Protein AF-A0A1V5YAB6-F1 (afdb_monomer)

Nearest PDB structures (foldseek):
  8g1n-assembly2_B  TM=8.545E-01  e=1.828E-15  Campylobacter concisus 13826
  8e37-assembly3_C  TM=8.459E-01  e=1.353E-15  Campylobacter concisus 13826
  8g1n-assembly1_A  TM=8.580E-01  e=5.744E-15  Campylobacter concisus 13826
  8t53-assembly1_B  TM=9.320E-01  e=5.527E-12  Salmonella enterica subsp. enterica serovar Typhimurium

Radius of gyration: 20.33 Å; Cα contacts (8 Å, |Δi|>4): 277; chains: 1; bounding box: 36×53×59 Å

Mean predicted aligned error: 9.51 Å

pLDDT: mean 82.9, std 20.15, range [27.84, 98.62]

Foldseek 3Di:
DDDDDDDDDDPDDPDDPDDDDDPDCPPPPPCFVVVQLVVLQVVLVVCCVVCVVVVVVQQVVLVVQAPDGQKDWAWWQAAPRDIDIAIFGDFFHPPDDCVQLLVQLLCQLVQNDQAHSLPDPPPPRGGPSSVVCVLLVVRRSVRSVVSNVVQAGQEAQATHHPSNVVNDDPLLCVSNNHGHHPFYQVLQPDDPGDGPVNSSVRRVVCVVPPDPVVVVVRVVSNVVSSVVSNVPD

Secondary structure (DSSP, 8-state):
----------------------S--------HHHHHHHHHHHHHHHHHHHHHHHHHHHHHHHHHHSSS-SEEEEEEE-GGG-EEEEEEE--B-TT--SHHHHHHHHHHHTTS-SS-TT--TT-TTB-HHHHHHHHHTGGGTTHHHHHHTTS-EEESSPPB-HHHHTT--HHHHGGGGSPPEEE-HHHHH--S---HHHHHHHHHHHHHH--HHHHHHHHHHHHHHHHHTTT--

Sequence (233 aa):
MIEVKTKPITWSRISIETAGPSLLALPRLSYYPAVKRAMDLLLASLLLALLSPLILLIAVAIRLGSPGPALFRQTRVGLNGRHFTMLKFRSMYNGCDQTVHQRLARRFVNGQARQSVYKVVGDVRITPLGRWLRKTSLDELPQLVNVLRGEMSLVGPRPVVPYEVEQYTPYQRQRLYAVPGMTGLPQVSGRSGLTFDKIVRLDLEYIRHRSIGLDIWILLRTIPAVLAARATS

Structure (mmCIF, N/CA/C/O backbone):
data_AF-A0A1V5YAB6-F1
#
_entry.id   AF-A0A1V5YAB6-F1
#
loop_
_atom_site.group_PDB
_atom_site.id
_atom_site.type_symbol
_atom_site.label_atom_id
_atom_site.label_alt_id
_atom_site.label_comp_id
_atom_site.label_asym_id
_atom_site.label_entity_id
_atom_site.label_seq_id
_atom_site.pdbx_PDB_ins_code
_atom_site.Cartn_x
_atom_site.Cartn_y
_atom_site.Cartn_z
_atom_site.occupancy
_atom_site.B_iso_or_equiv
_atom_site.auth_seq_id
_atom_site.auth_comp_id
_atom_site.auth_asym_id
_atom_site.auth_atom_id
_atom_site.pdbx_PDB_model_num
ATOM 1 N N . MET A 1 1 ? -19.750 35.401 -27.404 1.00 35.72 1 MET A N 1
ATOM 2 C CA . MET A 1 1 ? -20.222 34.103 -27.927 1.00 35.72 1 MET A CA 1
ATOM 3 C C . MET A 1 1 ? -19.064 33.510 -28.720 1.00 35.72 1 MET A C 1
ATOM 5 O O . MET A 1 1 ? -18.787 33.999 -29.802 1.00 35.72 1 MET A O 1
ATOM 9 N N . ILE A 1 2 ? -18.276 32.617 -28.112 1.00 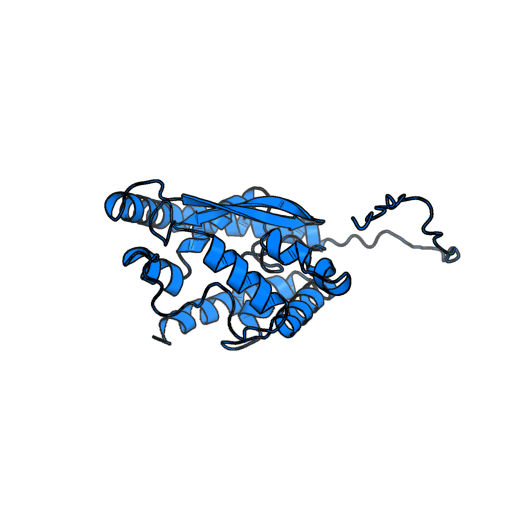33.25 2 ILE A N 1
ATOM 10 C CA . ILE A 1 2 ? -17.055 32.050 -28.713 1.00 33.25 2 ILE A CA 1
ATOM 11 C C . ILE A 1 2 ? -17.269 30.542 -28.799 1.00 33.25 2 ILE A C 1
ATOM 13 O O . ILE A 1 2 ? -17.451 29.874 -27.784 1.00 33.25 2 ILE A O 1
ATOM 17 N N . GLU A 1 3 ? -17.325 30.045 -30.026 1.00 27.84 3 GLU A N 1
ATOM 18 C CA . GLU A 1 3 ? -17.649 28.667 -30.373 1.00 27.84 3 GLU A CA 1
ATOM 19 C C . GLU A 1 3 ? -16.390 27.792 -30.243 1.00 27.84 3 GLU A C 1
ATOM 21 O O . GLU A 1 3 ? -15.419 27.945 -30.985 1.00 27.84 3 GLU A O 1
ATOM 26 N N . VAL A 1 4 ? -16.379 26.882 -29.266 1.00 35.84 4 VAL A N 1
ATOM 27 C CA . VAL A 1 4 ? -15.295 25.906 -29.078 1.00 35.84 4 VAL A CA 1
ATOM 28 C C . VAL A 1 4 ? -15.606 24.674 -29.928 1.00 35.84 4 VAL A C 1
ATOM 30 O O . VAL A 1 4 ? -16.420 23.836 -29.548 1.00 35.84 4 VAL A O 1
ATOM 33 N N . LYS A 1 5 ? -14.951 24.549 -31.087 1.00 31.84 5 LYS A N 1
ATOM 34 C CA . LYS A 1 5 ? -14.998 23.334 -31.917 1.00 31.84 5 LYS A CA 1
ATOM 35 C C . LYS A 1 5 ? -14.195 22.209 -31.260 1.00 31.84 5 LYS A C 1
ATOM 37 O O . LYS A 1 5 ? -12.967 22.219 -31.283 1.00 31.84 5 LYS A O 1
ATOM 42 N N . THR A 1 6 ? -14.881 21.204 -30.729 1.00 38.53 6 THR A N 1
ATOM 43 C CA . THR A 1 6 ? -14.288 19.920 -30.338 1.00 38.53 6 THR A CA 1
ATOM 44 C C . THR A 1 6 ? -14.232 18.994 -31.558 1.00 38.53 6 THR A C 1
ATOM 46 O O . THR A 1 6 ? -15.256 18.610 -32.116 1.00 38.53 6 THR A O 1
ATOM 49 N N . LYS A 1 7 ? -13.025 18.632 -32.013 1.00 32.44 7 LYS A N 1
ATOM 50 C CA . LYS A 1 7 ? -12.842 17.544 -32.990 1.00 32.44 7 LYS A CA 1
ATOM 51 C C . LYS A 1 7 ? -12.631 16.215 -32.248 1.00 32.44 7 LYS A C 1
ATOM 53 O O . LYS A 1 7 ? -11.818 16.184 -31.323 1.00 32.44 7 LYS A O 1
ATOM 58 N N . PRO A 1 8 ? -13.309 15.121 -32.638 1.00 35.66 8 PRO A N 1
ATOM 59 C CA . PRO A 1 8 ? -13.089 13.805 -32.049 1.00 35.66 8 PRO A CA 1
ATOM 60 C C . PRO A 1 8 ? -11.771 13.198 -32.554 1.00 35.66 8 PRO A C 1
ATOM 62 O O . PRO A 1 8 ? -11.462 13.254 -33.743 1.00 35.66 8 PRO A O 1
ATOM 65 N N . ILE A 1 9 ? -10.989 12.614 -31.643 1.00 42.66 9 ILE A N 1
ATOM 66 C CA . ILE A 1 9 ? -9.737 11.910 -31.955 1.00 42.66 9 ILE A CA 1
ATOM 67 C C . ILE A 1 9 ? -10.090 10.496 -32.436 1.00 42.66 9 ILE A C 1
ATOM 69 O O . ILE A 1 9 ? -10.550 9.662 -31.656 1.00 42.66 9 ILE A O 1
ATOM 73 N N . THR A 1 10 ? -9.887 10.227 -33.724 1.00 33.25 10 THR A N 1
ATOM 74 C CA . THR A 1 10 ? -10.067 8.913 -34.359 1.00 33.25 10 THR A CA 1
ATOM 75 C C . THR A 1 10 ? -8.810 8.047 -34.221 1.00 33.25 10 THR A C 1
ATOM 77 O O . THR A 1 10 ? -7.723 8.444 -34.635 1.00 33.25 10 THR A O 1
ATOM 80 N N . TRP A 1 11 ? -8.967 6.841 -33.668 1.00 37.31 11 TRP A N 1
ATOM 81 C CA . TRP A 1 11 ? -7.910 5.862 -33.362 1.00 37.31 11 TRP A CA 1
ATOM 82 C C . TRP A 1 11 ? -7.487 4.993 -34.559 1.00 37.31 11 TRP A C 1
ATOM 84 O O . TRP A 1 11 ? -7.450 3.768 -34.460 1.00 37.31 11 TRP A O 1
ATOM 94 N N . SER A 1 12 ? -7.171 5.586 -35.708 1.00 37.16 12 SER A N 1
ATOM 95 C CA . SER A 1 12 ? -6.756 4.804 -36.879 1.00 37.16 12 SER A CA 1
ATOM 96 C C . SER A 1 12 ? -5.382 5.223 -37.389 1.00 37.16 12 SER A C 1
ATOM 98 O O . SER A 1 12 ? -5.237 6.325 -37.911 1.00 37.16 12 SER A O 1
ATOM 100 N N . ARG A 1 13 ? -4.448 4.259 -37.330 1.00 37.19 13 ARG A N 1
ATOM 101 C CA . ARG A 1 13 ? -3.104 4.206 -37.945 1.00 37.19 13 ARG A CA 1
ATOM 102 C C . ARG A 1 13 ? -1.950 4.751 -37.096 1.00 37.19 13 ARG A C 1
ATOM 104 O O . ARG A 1 13 ? -1.442 5.840 -37.324 1.00 37.19 13 ARG A O 1
ATOM 111 N N . ILE A 1 14 ? -1.468 3.909 -36.182 1.00 41.34 14 ILE A N 1
ATOM 112 C CA . ILE A 1 14 ? -0.040 3.869 -35.841 1.00 41.34 14 ILE A CA 1
ATOM 113 C C . ILE A 1 14 ? 0.559 2.779 -36.732 1.00 41.34 14 ILE A C 1
ATOM 115 O O . ILE A 1 14 ? 0.312 1.594 -36.512 1.00 41.34 14 ILE A O 1
ATOM 119 N N . SER A 1 15 ? 1.266 3.186 -37.781 1.00 34.66 15 SER A N 1
ATOM 120 C CA . SER A 1 15 ? 2.036 2.284 -38.635 1.00 34.66 15 SER A CA 1
ATOM 121 C C . SER A 1 15 ? 3.250 1.794 -37.846 1.00 34.66 15 SER A C 1
ATOM 123 O O . SER A 1 15 ? 4.098 2.594 -37.462 1.00 34.66 15 SER A O 1
ATOM 125 N N . ILE A 1 16 ? 3.308 0.494 -37.563 1.00 43.72 16 ILE A N 1
ATOM 126 C CA . ILE A 1 16 ? 4.485 -0.158 -36.984 1.00 43.72 16 ILE A CA 1
ATOM 127 C C . ILE A 1 16 ? 5.429 -0.460 -38.148 1.00 43.72 16 ILE A C 1
ATOM 129 O O . ILE A 1 16 ? 5.110 -1.287 -39.001 1.00 43.72 16 ILE A O 1
ATOM 133 N N . GLU A 1 17 ? 6.559 0.242 -38.202 1.00 38.47 17 GLU A N 1
ATOM 134 C CA . GLU A 1 17 ? 7.670 -0.094 -39.092 1.00 38.47 17 GLU A CA 1
ATOM 135 C C . GLU A 1 17 ? 8.151 -1.526 -38.820 1.00 38.47 17 GLU A C 1
ATOM 137 O O . GLU A 1 17 ? 8.351 -1.953 -37.680 1.00 38.47 17 GLU A O 1
ATOM 142 N N . THR A 1 18 ? 8.295 -2.283 -39.902 1.00 43.94 18 THR A N 1
ATOM 143 C CA . THR A 1 18 ? 8.668 -3.695 -39.944 1.00 43.94 18 THR A CA 1
ATOM 144 C C . THR A 1 18 ? 10.137 -3.895 -39.570 1.00 43.94 18 THR A C 1
ATOM 146 O O . THR A 1 18 ? 11.025 -3.646 -40.384 1.00 43.94 18 THR A O 1
ATOM 149 N N . ALA A 1 19 ? 10.403 -4.405 -38.366 1.00 40.25 19 ALA A N 1
ATOM 150 C CA . ALA A 1 19 ? 11.682 -5.033 -38.044 1.00 40.25 19 ALA A CA 1
ATOM 151 C C . ALA A 1 19 ? 11.723 -6.444 -38.665 1.00 40.25 19 ALA A C 1
ATOM 153 O O . ALA A 1 19 ? 10.798 -7.234 -38.471 1.00 40.25 19 ALA A O 1
ATOM 154 N N . GLY A 1 20 ? 12.766 -6.731 -39.450 1.00 40.44 20 GLY A N 1
ATOM 155 C CA . GLY A 1 20 ? 12.934 -7.986 -40.193 1.00 40.44 20 GLY A CA 1
ATOM 156 C C . GLY A 1 20 ? 13.031 -9.245 -39.313 1.00 40.44 20 GLY A C 1
ATOM 157 O O . GLY A 1 20 ? 13.261 -9.148 -38.105 1.00 40.44 20 GLY A O 1
ATOM 158 N N . PRO A 1 21 ? 12.866 -10.445 -39.901 1.00 50.66 21 PRO A N 1
ATOM 159 C CA . PRO A 1 21 ? 12.796 -11.685 -39.144 1.00 50.66 21 PRO A CA 1
ATOM 160 C C . PRO A 1 21 ? 14.206 -12.194 -38.819 1.00 50.66 21 PRO A C 1
ATOM 162 O O . PRO A 1 21 ? 14.884 -12.765 -39.671 1.00 50.66 21 PRO A O 1
ATOM 165 N N . SER A 1 22 ? 14.652 -12.025 -37.573 1.00 46.53 22 SER A N 1
ATOM 166 C CA . SER A 1 22 ? 15.773 -12.798 -37.034 1.00 46.53 22 SER A CA 1
ATOM 167 C C . SER A 1 22 ? 15.249 -14.086 -36.389 1.00 46.53 22 SER A C 1
ATOM 169 O O . SER A 1 22 ? 14.455 -14.092 -35.448 1.00 46.53 22 SER A O 1
ATOM 171 N N . LEU A 1 23 ? 15.671 -15.193 -36.993 1.00 46.59 23 LEU A N 1
ATOM 172 C CA . LEU A 1 23 ? 15.361 -16.581 -36.668 1.00 46.59 23 LEU A CA 1
ATOM 173 C C . LEU A 1 23 ? 15.726 -16.914 -35.202 1.00 46.59 23 LEU A C 1
ATOM 175 O O . LEU A 1 23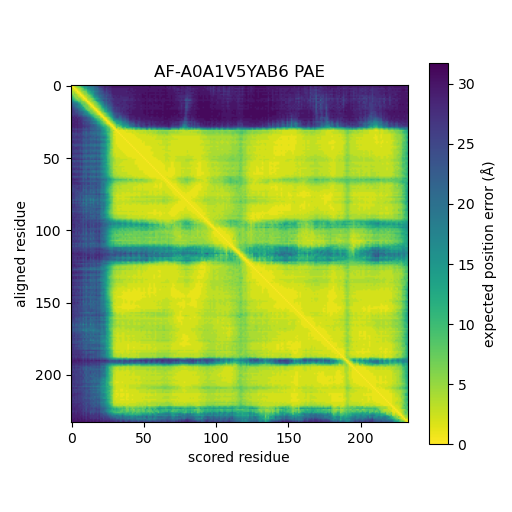 ? 16.780 -16.501 -34.727 1.00 46.59 23 LEU A O 1
ATOM 179 N N . LEU A 1 24 ? 14.875 -17.709 -34.528 1.00 47.22 24 LEU A N 1
ATOM 180 C CA . LEU A 1 24 ? 14.992 -18.234 -33.144 1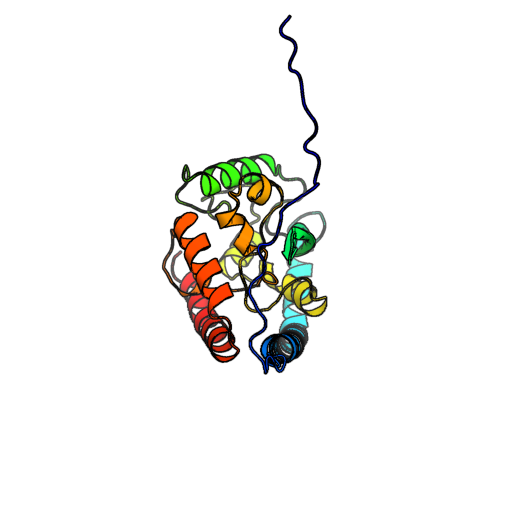.00 47.22 24 LEU A CA 1
ATOM 181 C C . LEU A 1 24 ? 14.489 -17.349 -31.982 1.00 47.22 24 LEU A C 1
ATOM 183 O O . LEU A 1 24 ? 15.043 -17.370 -30.883 1.00 47.22 24 LEU A O 1
ATOM 187 N N . ALA A 1 25 ? 13.355 -16.665 -32.142 1.00 44.38 25 ALA A N 1
ATOM 188 C CA . ALA A 1 25 ? 12.574 -16.206 -30.991 1.00 44.38 25 ALA A CA 1
ATOM 189 C C . ALA A 1 25 ? 11.772 -17.373 -30.379 1.00 44.38 25 ALA A C 1
ATOM 191 O O . ALA A 1 25 ? 10.547 -17.424 -30.481 1.00 44.38 25 ALA A O 1
ATOM 192 N N . LEU A 1 26 ? 12.451 -18.325 -29.726 1.00 40.44 26 LEU A N 1
ATOM 193 C CA . LEU A 1 26 ? 11.766 -19.134 -28.716 1.00 40.44 26 LEU A CA 1
ATOM 194 C C . LEU A 1 26 ? 11.181 -18.141 -27.700 1.00 40.44 26 LEU A C 1
ATOM 196 O O . LEU A 1 26 ? 11.927 -17.262 -27.246 1.00 40.44 26 LEU A O 1
ATOM 200 N N . PRO A 1 27 ? 9.882 -18.206 -27.347 1.00 44.28 27 PRO A N 1
ATOM 201 C CA . PRO A 1 27 ? 9.347 -17.333 -26.318 1.00 44.28 27 PRO A CA 1
ATOM 202 C C . PRO A 1 27 ? 10.203 -17.568 -25.079 1.00 44.28 27 PRO A C 1
ATOM 204 O O . PRO A 1 27 ? 10.229 -18.678 -24.549 1.00 44.28 27 PRO A O 1
ATOM 207 N N . ARG A 1 28 ? 10.962 -16.556 -24.637 1.00 48.06 28 ARG A N 1
ATOM 208 C CA . ARG A 1 28 ? 11.613 -16.620 -23.330 1.00 48.06 28 ARG A CA 1
ATOM 209 C C . ARG A 1 28 ? 10.473 -16.824 -22.346 1.00 48.06 28 ARG A C 1
ATOM 211 O O . ARG A 1 28 ? 9.743 -15.874 -22.068 1.00 48.06 28 ARG A O 1
ATOM 218 N N . LEU A 1 29 ? 10.280 -18.061 -21.891 1.00 50.72 29 LEU A N 1
ATOM 219 C CA . LEU A 1 29 ? 9.341 -18.414 -20.839 1.00 50.72 29 LEU A CA 1
ATOM 220 C C . LEU A 1 29 ? 9.786 -17.629 -19.611 1.00 50.72 29 LEU A C 1
ATOM 222 O O . LEU A 1 29 ? 10.641 -18.057 -18.840 1.00 50.72 29 LEU A O 1
ATOM 226 N N . SER A 1 30 ? 9.269 -16.412 -19.470 1.00 75.19 30 SER A N 1
ATOM 227 C CA . SER A 1 30 ? 9.467 -15.633 -18.269 1.00 75.19 30 SER A CA 1
ATOM 228 C C . SER A 1 30 ? 8.640 -16.338 -17.207 1.00 75.19 30 SER A C 1
ATOM 230 O O . SER A 1 30 ? 7.433 -16.151 -17.128 1.00 75.19 30 SER A O 1
ATOM 232 N N . TYR A 1 31 ? 9.283 -17.199 -16.417 1.00 87.81 31 TYR A N 1
ATOM 233 C CA . TYR A 1 31 ? 8.655 -17.879 -15.280 1.00 87.81 31 TYR A CA 1
ATOM 234 C C . TYR A 1 31 ? 8.215 -16.890 -14.191 1.00 87.81 31 TYR A C 1
ATOM 236 O O . TYR A 1 31 ? 7.399 -17.215 -13.330 1.00 87.81 31 TYR A O 1
ATOM 244 N N . TYR A 1 32 ? 8.738 -15.662 -14.241 1.00 92.19 32 TYR A N 1
ATOM 245 C CA . TYR A 1 32 ? 8.521 -14.629 -13.241 1.00 92.19 32 TYR A CA 1
ATOM 246 C C . TYR A 1 32 ? 7.040 -14.383 -12.899 1.00 92.19 32 TYR A C 1
ATOM 248 O O . TYR A 1 32 ? 6.729 -14.454 -11.714 1.00 92.19 32 TYR A O 1
ATOM 256 N N . PRO A 1 33 ? 6.102 -14.140 -13.840 1.00 92.75 33 PRO A N 1
ATOM 257 C CA . PRO A 1 33 ? 4.716 -13.835 -13.482 1.00 92.75 33 PRO A CA 1
ATOM 258 C C . PRO A 1 33 ? 4.017 -14.994 -12.765 1.00 92.75 33 PRO A C 1
ATOM 260 O O . PRO A 1 33 ? 3.280 -14.758 -11.810 1.00 92.75 33 PRO A O 1
ATOM 263 N N . ALA A 1 34 ? 4.275 -16.238 -13.184 1.00 94.62 34 ALA A N 1
ATOM 264 C CA . ALA A 1 34 ? 3.691 -17.426 -12.566 1.00 94.62 34 ALA A CA 1
ATOM 265 C C . ALA A 1 34 ? 4.246 -17.650 -11.151 1.00 94.62 34 ALA A C 1
ATOM 267 O O . ALA A 1 34 ? 3.475 -17.796 -10.202 1.00 94.62 34 ALA A O 1
ATOM 268 N N . VAL A 1 35 ? 5.573 -17.592 -10.988 1.00 96.12 35 VAL A N 1
ATOM 269 C CA . VAL A 1 35 ? 6.232 -17.754 -9.679 1.00 96.12 35 VAL A CA 1
ATOM 270 C C . VAL A 1 35 ? 5.852 -16.619 -8.732 1.00 96.12 35 VAL A C 1
ATOM 272 O O . VAL A 1 35 ? 5.515 -16.869 -7.578 1.00 96.12 35 VAL A O 1
ATOM 275 N N . LYS A 1 36 ? 5.823 -15.374 -9.221 1.00 96.38 36 LYS A N 1
ATOM 276 C CA . LYS A 1 36 ? 5.357 -14.215 -8.452 1.00 96.38 36 LYS A CA 1
ATOM 277 C C . LYS A 1 36 ? 3.927 -14.412 -7.981 1.00 96.38 36 LYS A C 1
ATOM 279 O O . LYS A 1 36 ? 3.636 -14.168 -6.816 1.00 96.38 36 LYS A O 1
ATOM 284 N N . ARG A 1 37 ? 3.037 -14.871 -8.865 1.00 97.50 37 ARG A N 1
ATOM 285 C CA . ARG A 1 37 ? 1.636 -15.089 -8.512 1.00 97.50 37 ARG A CA 1
ATOM 286 C C . ARG A 1 37 ? 1.478 -16.185 -7.460 1.00 97.50 37 ARG A C 1
ATOM 288 O O . ARG A 1 37 ? 0.699 -16.004 -6.529 1.00 97.50 37 ARG A O 1
ATOM 295 N N . ALA A 1 38 ? 2.221 -17.284 -7.583 1.00 97.94 38 ALA A N 1
ATOM 296 C CA . ALA A 1 38 ? 2.236 -18.344 -6.580 1.00 97.94 38 ALA A CA 1
ATOM 297 C C . ALA A 1 38 ? 2.749 -17.827 -5.225 1.00 97.94 38 ALA A C 1
ATOM 299 O O . ALA A 1 38 ? 2.099 -18.038 -4.205 1.00 97.94 38 ALA A O 1
ATOM 300 N N . MET A 1 39 ? 3.856 -17.076 -5.220 1.00 97.81 39 MET A N 1
ATOM 301 C CA . MET A 1 39 ? 4.404 -16.446 -4.016 1.00 97.81 39 MET A CA 1
ATOM 302 C C . MET A 1 39 ? 3.398 -15.486 -3.364 1.00 97.81 39 MET A C 1
ATOM 304 O O . MET A 1 39 ? 3.180 -15.568 -2.158 1.00 97.81 39 MET A O 1
ATOM 308 N N . ASP A 1 40 ? 2.751 -14.621 -4.151 1.00 98.06 40 ASP A N 1
ATOM 309 C CA . ASP A 1 40 ? 1.720 -13.695 -3.670 1.00 98.06 40 ASP A CA 1
ATOM 310 C C . ASP A 1 40 ? 0.561 -14.443 -3.002 1.00 98.06 40 ASP A C 1
ATOM 312 O O . ASP A 1 40 ? 0.137 -14.069 -1.911 1.00 98.06 40 ASP A O 1
ATOM 316 N N . LEU A 1 41 ? 0.058 -15.510 -3.631 1.00 98.56 41 LEU A N 1
ATOM 317 C CA . LEU A 1 41 ? -1.042 -16.312 -3.094 1.00 98.56 41 LEU A CA 1
ATOM 318 C C . LEU A 1 41 ? -0.658 -17.022 -1.795 1.00 98.56 41 LEU A C 1
ATOM 320 O O . LEU A 1 41 ? -1.421 -16.964 -0.830 1.00 98.56 41 LEU A O 1
ATOM 324 N N . LEU A 1 42 ? 0.514 -17.658 -1.754 1.00 98.44 42 LEU A N 1
ATOM 325 C CA . LEU A 1 42 ? 0.996 -18.382 -0.578 1.00 98.44 42 LEU A CA 1
ATOM 326 C C . LEU A 1 42 ? 1.215 -17.434 0.603 1.00 98.44 42 LEU A C 1
ATOM 328 O O . LEU A 1 42 ? 0.655 -17.642 1.679 1.00 98.44 42 LEU A O 1
ATOM 332 N N . LEU A 1 43 ? 1.981 -16.361 0.394 1.00 97.88 43 LEU A N 1
ATOM 333 C CA . LEU A 1 43 ? 2.316 -15.416 1.456 1.00 97.88 43 LEU A CA 1
ATOM 334 C C . LEU A 1 43 ? 1.093 -14.616 1.916 1.00 97.88 43 LEU A C 1
ATOM 336 O O . LEU A 1 43 ? 0.911 -14.439 3.119 1.00 97.88 43 LEU A O 1
ATOM 340 N N . ALA A 1 44 ? 0.221 -14.167 1.005 1.00 97.94 44 ALA A N 1
ATOM 341 C CA . ALA A 1 44 ? -0.987 -13.446 1.403 1.00 97.94 44 ALA A CA 1
ATOM 342 C C . ALA A 1 44 ? -1.977 -14.344 2.157 1.00 97.94 44 ALA A C 1
ATOM 344 O O . ALA A 1 44 ? -2.566 -13.890 3.137 1.00 97.94 44 ALA A O 1
ATOM 345 N N . SER A 1 45 ? -2.132 -15.611 1.750 1.00 98.44 45 SER A N 1
ATOM 346 C CA . SER A 1 45 ? -2.984 -16.572 2.468 1.00 98.44 45 SER A CA 1
ATOM 347 C C . SER A 1 45 ? -2.440 -16.860 3.864 1.00 98.44 45 SER A C 1
ATOM 349 O O . SER A 1 45 ? -3.198 -16.828 4.831 1.00 98.44 45 SER A O 1
ATOM 351 N N . LEU A 1 46 ? -1.123 -17.066 3.988 1.00 98.00 46 LEU A N 1
ATOM 352 C CA . LEU A 1 46 ? -0.462 -17.276 5.274 1.00 98.00 46 LEU A CA 1
ATOM 353 C C . LEU A 1 46 ? -0.638 -16.063 6.199 1.00 98.00 46 LEU A C 1
ATOM 355 O O . LEU A 1 46 ? -1.046 -16.219 7.348 1.00 98.00 46 LEU A O 1
ATOM 359 N N . LEU A 1 47 ? -0.385 -14.850 5.696 1.00 96.88 47 LEU A N 1
ATOM 360 C CA . LEU A 1 47 ? -0.560 -13.617 6.467 1.00 96.88 47 LEU A CA 1
ATOM 361 C C . LEU A 1 47 ? -2.016 -13.408 6.889 1.00 96.88 47 LEU A C 1
ATOM 363 O O . LEU A 1 47 ? -2.259 -13.030 8.031 1.00 96.88 47 LEU A O 1
ATOM 367 N N . LEU A 1 48 ? -2.986 -13.673 6.009 1.00 96.88 48 LEU A N 1
ATOM 368 C CA . LEU A 1 48 ? -4.404 -13.582 6.358 1.00 96.88 48 LEU A CA 1
ATOM 369 C C . LEU A 1 48 ? -4.791 -14.590 7.436 1.00 96.88 48 LEU A C 1
ATOM 371 O O . LEU A 1 48 ? -5.480 -14.206 8.375 1.00 96.88 48 LEU A O 1
ATOM 375 N N . ALA A 1 49 ? -4.342 -15.842 7.334 1.00 97.69 49 ALA A N 1
ATOM 376 C CA . ALA A 1 49 ? -4.630 -16.867 8.331 1.00 97.69 49 ALA A CA 1
ATOM 377 C C . ALA A 1 49 ? -4.048 -16.487 9.702 1.00 97.69 49 ALA A C 1
ATOM 379 O O . ALA A 1 49 ? -4.792 -16.399 10.681 1.00 97.69 49 ALA A O 1
ATOM 380 N N . LEU A 1 50 ? -2.749 -16.172 9.753 1.00 97.25 50 LEU A N 1
ATOM 381 C CA . LEU A 1 50 ? -2.037 -15.823 10.987 1.00 97.25 50 LEU A CA 1
ATOM 382 C C . LEU A 1 50 ? -2.554 -14.530 11.630 1.00 97.25 50 LEU A C 1
ATOM 384 O O . LEU A 1 50 ? -2.668 -14.446 12.850 1.00 97.25 50 LEU A O 1
ATOM 388 N N . LEU A 1 51 ? -2.873 -13.515 10.822 1.00 96.31 51 LEU A N 1
ATOM 389 C CA . LEU A 1 51 ? -3.326 -12.212 11.314 1.00 96.31 51 LEU A CA 1
ATOM 390 C C . LEU A 1 51 ? -4.851 -12.108 11.423 1.00 96.31 51 LEU A C 1
ATOM 392 O O . LEU A 1 51 ? -5.345 -11.061 11.840 1.00 96.31 51 LEU A O 1
ATOM 396 N N . SER A 1 52 ? -5.609 -13.158 11.089 1.00 96.94 52 SER A N 1
ATOM 397 C CA . SER A 1 52 ? -7.077 -13.127 11.128 1.00 96.94 52 SER A CA 1
ATOM 398 C C . SER A 1 52 ? -7.660 -12.702 12.485 1.00 96.94 52 SER A C 1
ATOM 400 O O . SER A 1 52 ? -8.573 -11.867 12.466 1.00 96.94 52 SER A O 1
ATOM 402 N N . PRO A 1 53 ? -7.129 -13.124 13.658 1.00 97.69 53 PRO A N 1
ATOM 403 C CA . PRO A 1 53 ? -7.665 -12.667 14.941 1.00 97.69 53 PRO A CA 1
ATOM 404 C C . PRO A 1 53 ? -7.444 -11.164 15.145 1.00 97.69 53 PRO A C 1
ATOM 406 O O . PRO A 1 53 ? -8.339 -10.451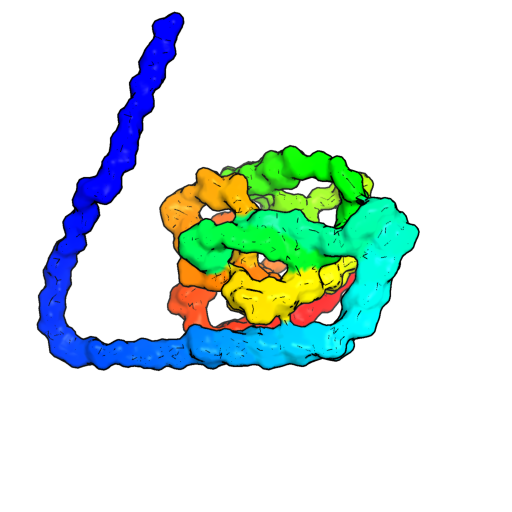 15.596 1.00 97.69 53 PRO A O 1
ATOM 409 N N . LEU A 1 54 ? -6.272 -10.655 14.745 1.00 96.69 54 LEU A N 1
ATOM 410 C CA . LEU A 1 54 ? -5.941 -9.232 14.820 1.00 96.69 54 LEU A CA 1
ATOM 411 C C . LEU A 1 54 ? -6.802 -8.401 13.859 1.00 96.69 54 LEU A C 1
ATOM 413 O O . LEU A 1 54 ? -7.297 -7.341 14.236 1.00 96.69 54 LEU A O 1
ATOM 417 N N . ILE A 1 55 ? -7.013 -8.882 12.631 1.00 97.19 55 ILE A N 1
ATOM 418 C CA . ILE A 1 55 ? -7.889 -8.248 11.635 1.00 97.19 55 ILE A CA 1
ATOM 419 C C . ILE A 1 55 ? -9.313 -8.128 12.194 1.00 97.19 55 ILE A C 1
ATOM 421 O O . ILE A 1 55 ? -9.919 -7.059 12.090 1.00 97.19 55 ILE A O 1
ATOM 425 N N . LEU A 1 56 ? -9.834 -9.187 12.823 1.00 97.81 56 LEU A N 1
ATOM 426 C CA . LEU A 1 56 ? -11.156 -9.169 13.448 1.00 97.81 56 LEU A CA 1
ATOM 427 C C . LEU A 1 56 ? -11.216 -8.181 14.622 1.00 97.81 56 LEU A C 1
ATOM 429 O O . LEU A 1 56 ? -12.136 -7.365 14.678 1.00 97.81 56 LEU A O 1
ATOM 433 N N . LEU A 1 57 ? -10.217 -8.196 15.510 1.00 98.00 57 LEU A N 1
ATOM 434 C CA . LEU A 1 57 ? -10.124 -7.270 16.642 1.00 98.00 57 LEU A CA 1
ATOM 435 C C . LEU A 1 57 ? -10.128 -5.807 16.174 1.00 98.00 57 LEU A C 1
ATOM 437 O O . LEU A 1 57 ? -10.897 -4.992 16.683 1.00 98.00 57 LEU A O 1
ATOM 441 N N . ILE A 1 58 ? -9.310 -5.474 15.169 1.00 97.75 58 ILE A N 1
ATOM 442 C CA . ILE A 1 58 ? -9.256 -4.128 14.585 1.00 97.75 58 ILE A CA 1
ATOM 443 C C . ILE A 1 58 ? -10.613 -3.755 13.982 1.00 97.75 58 ILE A C 1
ATOM 445 O O . ILE A 1 58 ? -11.098 -2.643 14.201 1.00 97.75 58 ILE A O 1
ATOM 449 N N . ALA A 1 59 ? -11.253 -4.674 13.252 1.00 97.50 59 ALA A N 1
ATOM 450 C CA . ALA A 1 59 ? -12.560 -4.426 12.656 1.00 97.50 59 ALA A CA 1
ATOM 451 C C . ALA A 1 59 ? -13.617 -4.086 13.719 1.00 97.50 59 ALA A C 1
ATOM 453 O O . ALA A 1 59 ? -14.360 -3.116 13.554 1.00 97.50 59 ALA A O 1
ATOM 454 N N . VAL A 1 60 ? -13.655 -4.844 14.820 1.00 97.94 60 VAL A N 1
ATOM 455 C CA . VAL A 1 60 ? -14.552 -4.594 15.957 1.00 97.94 60 VAL A CA 1
ATOM 456 C C . VAL A 1 60 ? -14.231 -3.252 16.614 1.00 97.94 60 VAL A C 1
ATOM 458 O O . VAL A 1 60 ? -15.130 -2.426 16.767 1.00 97.94 60 VAL A O 1
ATOM 461 N N . ALA A 1 61 ? -12.959 -2.974 16.912 1.00 97.50 61 ALA A N 1
ATOM 462 C CA . ALA A 1 61 ? -12.533 -1.719 17.533 1.00 97.50 61 ALA A CA 1
ATOM 463 C C . ALA A 1 61 ? -12.937 -0.483 16.707 1.00 97.50 61 ALA A C 1
ATOM 465 O O . ALA A 1 61 ? -13.391 0.517 17.261 1.00 97.50 61 ALA A O 1
ATOM 466 N N . ILE A 1 62 ? -12.856 -0.553 15.372 1.00 97.06 62 ILE A N 1
ATOM 467 C CA . ILE A 1 62 ? -13.298 0.539 14.489 1.00 97.06 62 ILE A CA 1
ATOM 468 C C . ILE A 1 62 ? -14.813 0.756 14.561 1.00 97.06 62 ILE A C 1
ATOM 470 O O . ILE A 1 62 ? -15.259 1.907 14.512 1.00 97.06 62 ILE A O 1
ATOM 474 N N . ARG A 1 63 ? -15.601 -0.326 14.639 1.00 96.62 63 ARG A N 1
ATOM 475 C CA . ARG A 1 63 ? -17.069 -0.245 14.723 1.00 96.62 63 ARG A CA 1
ATOM 476 C C . ARG A 1 63 ? -17.548 0.269 16.073 1.00 96.62 63 ARG A C 1
ATOM 478 O O . ARG A 1 63 ? -18.540 0.987 16.105 1.00 96.62 63 ARG A O 1
ATOM 485 N N . LEU A 1 64 ? -16.851 -0.082 17.150 1.00 96.56 64 LEU A N 1
ATOM 486 C CA . LEU A 1 64 ? -17.150 0.415 18.493 1.00 96.56 64 LEU A CA 1
ATOM 487 C C . LEU A 1 64 ? -16.693 1.868 18.680 1.00 96.56 64 LEU A C 1
ATOM 489 O O . LEU A 1 64 ? -17.359 2.633 19.364 1.00 96.56 64 LEU A O 1
ATOM 493 N N . GLY A 1 65 ? -15.587 2.271 18.046 1.00 93.50 65 GLY A N 1
ATOM 494 C CA . GLY A 1 65 ? -15.035 3.619 18.201 1.00 93.50 65 GLY A CA 1
ATOM 495 C C . GLY A 1 65 ? -15.725 4.715 17.380 1.00 93.50 65 GLY A C 1
ATOM 496 O O . GLY A 1 65 ? -15.564 5.891 17.694 1.00 93.50 65 GLY A O 1
ATOM 497 N N . SER A 1 66 ? -16.445 4.381 16.301 1.00 92.06 66 SER A N 1
ATOM 498 C CA . SER A 1 66 ? -17.170 5.371 15.483 1.00 92.06 66 SER A CA 1
ATOM 499 C C . SER A 1 66 ? -18.256 4.733 14.598 1.00 92.06 66 SER A C 1
ATOM 501 O O . SER A 1 66 ? -18.071 3.615 14.105 1.00 92.06 66 SER A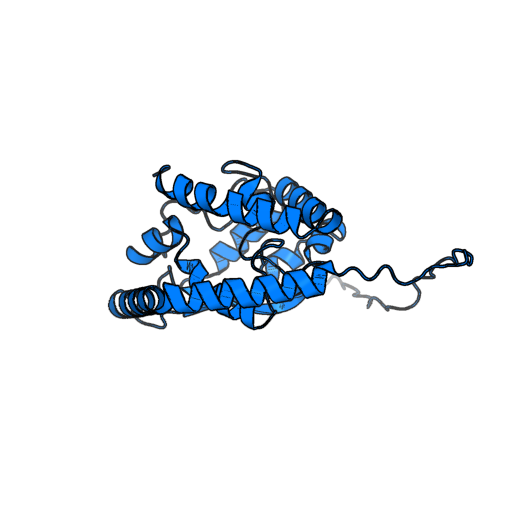 O 1
ATOM 503 N N . PRO A 1 67 ? -19.368 5.437 14.305 1.00 92.88 67 PRO A N 1
ATOM 504 C CA . PRO A 1 67 ? -20.464 4.890 13.505 1.00 92.88 67 PRO A CA 1
ATOM 505 C C . PRO A 1 67 ? -20.046 4.572 12.061 1.00 92.88 67 PRO A C 1
ATOM 507 O O . PRO A 1 67 ? -19.304 5.320 11.423 1.00 92.88 67 PRO A O 1
ATOM 510 N N . GLY A 1 68 ? -20.539 3.453 11.519 1.00 93.62 68 GLY A N 1
ATOM 511 C CA . GLY A 1 68 ? -20.361 3.013 10.124 1.00 93.62 68 GLY A CA 1
ATOM 512 C C . GLY A 1 68 ? -19.431 1.794 9.937 1.00 93.62 68 GLY A C 1
ATOM 513 O O . GLY A 1 68 ? -19.096 1.113 10.907 1.00 93.62 68 GLY A O 1
ATOM 514 N N . PRO A 1 69 ? -19.035 1.474 8.688 1.00 95.88 69 PRO A N 1
ATOM 515 C CA . PRO A 1 69 ? -18.318 0.239 8.367 1.00 95.88 69 PRO A CA 1
ATOM 516 C C . PRO A 1 69 ? -16.840 0.262 8.786 1.00 95.88 69 PRO A C 1
ATOM 518 O O . PRO A 1 69 ? -16.158 1.275 8.650 1.00 95.88 69 PRO A O 1
ATOM 521 N N . ALA A 1 70 ? -16.312 -0.897 9.198 1.00 96.81 70 ALA A N 1
ATOM 522 C CA . ALA A 1 70 ? -14.887 -1.059 9.508 1.00 96.81 70 ALA A CA 1
ATOM 523 C C . ALA A 1 70 ? -13.982 -0.942 8.275 1.00 96.81 70 ALA A C 1
ATOM 525 O O . ALA A 1 70 ? -12.848 -0.479 8.379 1.00 96.81 70 ALA A O 1
ATOM 526 N N . LEU A 1 71 ? -14.477 -1.372 7.111 1.00 97.00 71 LEU A N 1
ATOM 527 C CA . LEU A 1 71 ? -13.732 -1.341 5.858 1.00 97.00 71 LEU A CA 1
ATOM 528 C C . LEU A 1 71 ? -14.065 -0.084 5.060 1.00 97.00 71 LEU A C 1
ATOM 530 O O . LEU A 1 71 ? -15.224 0.180 4.741 1.00 97.00 71 LEU A O 1
ATOM 534 N N . PHE A 1 72 ? -13.019 0.633 4.675 1.00 94.81 72 PHE A N 1
ATOM 535 C CA . PHE A 1 72 ? -13.058 1.669 3.663 1.00 94.81 72 PHE A CA 1
ATOM 536 C C . PHE A 1 72 ? -12.763 1.061 2.288 1.00 94.81 72 PHE A C 1
ATOM 538 O O . PHE A 1 72 ? -11.876 0.217 2.136 1.00 94.81 72 PHE A O 1
ATOM 545 N N . ARG A 1 73 ? -13.528 1.491 1.285 1.00 95.12 73 ARG A N 1
ATOM 546 C CA . ARG A 1 73 ? -13.430 1.039 -0.105 1.00 95.12 73 ARG A CA 1
ATOM 547 C C . ARG A 1 73 ? -13.100 2.233 -0.979 1.00 95.12 73 ARG A C 1
ATOM 549 O O . ARG A 1 73 ? -13.779 3.253 -0.889 1.00 95.12 73 ARG A O 1
ATOM 556 N N . GLN A 1 74 ? -12.080 2.109 -1.822 1.00 93.62 74 GLN A N 1
ATOM 557 C CA . GLN A 1 74 ? -11.709 3.188 -2.731 1.00 93.62 74 GLN A CA 1
ATOM 558 C C . GLN A 1 74 ? -11.296 2.655 -4.096 1.00 93.62 74 GLN A C 1
ATOM 560 O O . GLN A 1 74 ? -10.456 1.761 -4.193 1.00 93.62 74 GLN A O 1
ATOM 565 N N . THR A 1 75 ? -11.842 3.250 -5.153 1.00 96.06 75 THR A N 1
ATOM 566 C CA . THR A 1 75 ? -11.449 2.923 -6.523 1.00 96.06 75 THR A CA 1
ATOM 567 C C . THR A 1 75 ? -9.982 3.274 -6.752 1.00 96.06 75 THR A C 1
ATOM 569 O O . THR A 1 75 ? -9.489 4.338 -6.348 1.00 96.06 75 THR A O 1
ATOM 572 N N . ARG A 1 76 ? -9.273 2.351 -7.392 1.00 96.81 76 ARG A N 1
ATOM 573 C CA . ARG A 1 76 ? -7.880 2.475 -7.811 1.00 96.81 76 ARG A CA 1
ATOM 574 C C . ARG A 1 76 ? -7.725 2.020 -9.246 1.00 96.81 76 ARG A C 1
ATOM 576 O O . ARG A 1 76 ? -8.541 1.255 -9.748 1.00 96.81 76 ARG A O 1
ATOM 583 N N . VAL A 1 77 ? -6.658 2.490 -9.872 1.00 97.31 77 VAL A N 1
ATOM 584 C CA . VAL A 1 77 ? -6.233 2.082 -11.206 1.00 97.31 77 VAL A CA 1
ATOM 585 C C . VAL A 1 77 ? -5.104 1.066 -11.050 1.00 97.31 77 VAL A C 1
ATOM 587 O O . VAL A 1 77 ? -4.105 1.339 -10.383 1.00 97.31 77 VAL A O 1
ATOM 590 N N . GLY A 1 78 ? -5.301 -0.119 -11.615 1.00 95.56 78 GLY A N 1
ATOM 591 C CA . GLY A 1 78 ? -4.360 -1.232 -11.616 1.00 95.56 78 GLY A CA 1
ATOM 592 C C . GLY A 1 78 ? -3.749 -1.479 -12.994 1.00 95.56 78 GLY A C 1
ATOM 593 O O . GLY A 1 78 ? -3.601 -0.557 -13.803 1.00 95.56 78 GLY A O 1
ATOM 594 N N . LEU A 1 79 ? -3.394 -2.741 -13.252 1.00 96.12 79 LEU A N 1
ATOM 595 C CA . LEU A 1 79 ? -2.716 -3.165 -14.477 1.00 96.12 79 LEU A CA 1
ATOM 596 C C . LEU A 1 79 ? -3.478 -2.706 -15.730 1.00 96.12 79 LEU A C 1
ATOM 598 O O . LEU A 1 79 ? -4.682 -2.938 -15.864 1.00 96.12 79 LEU A O 1
ATOM 602 N N . ASN A 1 80 ? -2.755 -2.076 -16.654 1.00 95.31 80 ASN A N 1
ATOM 603 C CA . ASN A 1 80 ? -3.257 -1.569 -17.932 1.00 95.31 80 ASN A CA 1
ATOM 604 C C . ASN A 1 80 ? -4.454 -0.614 -17.793 1.00 95.31 80 ASN A C 1
ATOM 606 O O . ASN A 1 80 ? -5.320 -0.566 -18.662 1.00 95.31 80 ASN A O 1
ATOM 610 N N . GLY A 1 81 ? -4.527 0.132 -16.687 1.00 94.81 81 GLY A N 1
ATOM 611 C CA . GLY A 1 81 ? -5.592 1.109 -16.470 1.00 94.81 81 GLY A CA 1
ATOM 612 C C . GLY A 1 81 ? -6.893 0.524 -15.916 1.00 94.81 81 GLY A C 1
ATOM 613 O O . GLY A 1 81 ? -7.859 1.262 -15.743 1.00 94.81 81 GLY A O 1
ATOM 614 N N . ARG A 1 82 ? -6.953 -0.780 -15.615 1.00 96.50 82 ARG A N 1
ATOM 615 C CA . ARG A 1 82 ? -8.179 -1.410 -15.103 1.00 96.50 82 ARG A CA 1
ATOM 616 C C . ARG A 1 82 ? -8.519 -0.904 -13.709 1.00 96.50 82 ARG A C 1
ATOM 618 O O . ARG A 1 82 ? -7.662 -0.872 -12.829 1.00 96.50 82 ARG A O 1
ATOM 625 N N . HIS A 1 83 ? -9.775 -0.532 -13.497 1.00 97.81 83 HIS A N 1
ATOM 626 C CA . HIS A 1 83 ? -10.236 -0.095 -12.186 1.00 97.81 83 HIS A CA 1
ATOM 627 C C . HIS A 1 83 ? -10.508 -1.292 -11.271 1.00 97.81 83 HIS A C 1
ATOM 629 O O . HIS A 1 83 ? -11.050 -2.302 -11.712 1.00 97.81 83 HIS A O 1
ATOM 635 N N . PHE A 1 84 ? -10.168 -1.157 -9.991 1.00 98.00 84 PHE A N 1
ATOM 636 C CA . PHE A 1 84 ? -10.512 -2.124 -8.949 1.00 98.00 84 PHE A CA 1
ATOM 637 C C . PHE A 1 84 ? -10.837 -1.420 -7.628 1.00 98.00 84 PHE A C 1
ATOM 639 O O . PHE A 1 84 ? -10.506 -0.246 -7.429 1.00 98.00 84 PHE A O 1
ATOM 646 N N . THR A 1 85 ? -11.495 -2.136 -6.715 1.00 98.06 85 THR A N 1
ATOM 647 C CA . THR A 1 85 ? -11.851 -1.603 -5.394 1.00 98.06 85 THR A CA 1
ATOM 648 C C . THR A 1 85 ? -10.804 -2.013 -4.370 1.00 98.06 85 THR A C 1
ATOM 650 O O . THR A 1 85 ? -10.784 -3.149 -3.903 1.00 98.06 85 THR A O 1
ATOM 653 N N . MET A 1 86 ? -9.961 -1.067 -3.971 1.00 97.38 86 MET A N 1
ATOM 654 C CA . MET A 1 86 ? -8.961 -1.272 -2.930 1.00 97.38 86 MET A CA 1
ATOM 655 C C . MET A 1 86 ? -9.615 -1.259 -1.546 1.00 97.38 86 MET A C 1
ATOM 657 O O . MET A 1 86 ? -10.397 -0.354 -1.230 1.00 97.38 86 MET A O 1
ATOM 661 N N . LEU A 1 87 ? -9.282 -2.253 -0.721 1.00 97.69 87 LEU A N 1
ATOM 662 C CA . LEU A 1 87 ? -9.781 -2.397 0.644 1.00 97.69 87 LEU A CA 1
ATOM 663 C C . LEU A 1 87 ? -8.777 -1.838 1.651 1.00 97.69 87 LEU A C 1
ATOM 665 O O . LEU A 1 87 ? -7.584 -2.104 1.565 1.00 97.69 87 LEU A O 1
ATOM 669 N N . LYS A 1 88 ? -9.265 -1.096 2.642 1.00 95.75 88 LYS A N 1
ATOM 670 C CA . LYS A 1 88 ? -8.492 -0.662 3.813 1.00 95.75 88 LYS A CA 1
ATOM 671 C C . LYS A 1 88 ? -9.362 -0.706 5.053 1.00 95.75 88 LYS A C 1
ATOM 673 O O . LYS A 1 88 ? -10.587 -0.674 4.948 1.00 95.75 88 LYS A O 1
ATOM 678 N N . PHE A 1 89 ? -8.756 -0.696 6.229 1.00 97.50 89 PHE A N 1
ATOM 679 C CA . PHE A 1 89 ? -9.500 -0.303 7.413 1.00 97.50 89 PHE A CA 1
ATOM 680 C C . PHE A 1 89 ? -9.792 1.192 7.381 1.00 97.50 89 PHE A C 1
ATOM 682 O O . PHE A 1 89 ? -8.985 2.021 6.951 1.00 97.50 89 PHE A O 1
ATOM 689 N N . ARG A 1 90 ? -10.981 1.544 7.849 1.00 95.56 90 ARG A N 1
ATOM 690 C CA . ARG A 1 90 ? -11.401 2.925 7.985 1.00 95.56 90 ARG A CA 1
ATOM 691 C C . ARG A 1 90 ? -10.601 3.586 9.107 1.00 95.56 90 ARG A C 1
ATOM 693 O O . ARG A 1 90 ? -10.733 3.232 10.272 1.00 95.56 90 ARG A O 1
ATOM 700 N N . SER A 1 91 ? -9.810 4.589 8.739 1.00 92.62 91 SER A N 1
ATOM 701 C CA . SER A 1 91 ? -9.025 5.412 9.670 1.00 92.62 91 SER A CA 1
ATOM 702 C C . SER A 1 91 ? -9.581 6.831 9.856 1.00 92.62 91 SER A C 1
ATOM 704 O O . SER A 1 91 ? -9.150 7.547 10.758 1.00 92.62 91 SER A O 1
ATOM 706 N N . MET A 1 92 ? -10.549 7.245 9.038 1.00 92.56 92 MET A N 1
ATOM 707 C CA . MET A 1 92 ? -11.237 8.539 9.131 1.00 92.56 92 MET A CA 1
ATOM 708 C C . MET A 1 92 ? -12.695 8.358 9.556 1.00 92.56 92 MET A C 1
ATOM 710 O O . MET A 1 92 ? -13.258 7.282 9.351 1.00 92.56 92 MET A O 1
ATOM 714 N N . TYR A 1 93 ? -13.308 9.398 10.122 1.00 91.69 93 TYR A N 1
ATOM 715 C CA . TYR A 1 93 ? -14.748 9.401 10.375 1.00 91.69 93 TYR A CA 1
ATOM 716 C C . TYR A 1 93 ? -15.531 9.156 9.076 1.00 91.69 93 TYR A C 1
ATOM 718 O O . TYR A 1 93 ? -15.073 9.453 7.968 1.00 91.69 93 TYR A O 1
ATOM 726 N N . ASN A 1 94 ? -16.709 8.546 9.198 1.00 88.62 94 ASN A N 1
ATOM 727 C CA . ASN A 1 94 ? -17.536 8.264 8.032 1.00 88.62 94 ASN A CA 1
ATOM 728 C C . ASN A 1 94 ? -18.087 9.566 7.427 1.00 88.62 94 ASN A C 1
ATOM 730 O O . ASN A 1 94 ? -18.403 10.496 8.160 1.00 88.62 94 ASN A O 1
ATOM 734 N N . GLY A 1 95 ? -18.220 9.621 6.100 1.00 82.44 95 GLY A N 1
ATOM 735 C CA . GLY A 1 95 ? -18.782 10.790 5.410 1.00 82.44 95 GLY A CA 1
ATOM 736 C C . GLY A 1 95 ? -17.849 12.003 5.298 1.00 82.44 95 GLY A C 1
ATOM 737 O O . GLY A 1 95 ? -18.301 13.084 4.939 1.00 82.44 95 GLY A O 1
ATOM 738 N N . CYS A 1 96 ? -16.552 11.856 5.582 1.00 83.19 96 CYS A N 1
ATOM 739 C CA . CYS A 1 96 ? -15.595 12.943 5.392 1.00 83.19 96 CYS A CA 1
ATOM 740 C C . CYS A 1 96 ? -15.454 13.365 3.919 1.00 83.19 96 CYS A C 1
ATOM 742 O O . CYS A 1 96 ? -15.338 12.522 3.026 1.00 83.19 96 CYS A O 1
ATOM 744 N N . ASP A 1 97 ? -15.351 14.677 3.690 1.00 79.75 97 ASP A N 1
ATOM 745 C CA . ASP A 1 97 ? -15.126 15.251 2.364 1.00 79.75 97 ASP A CA 1
ATOM 746 C C . ASP A 1 97 ? -13.792 14.775 1.752 1.00 79.75 97 ASP A C 1
ATOM 748 O O . ASP A 1 97 ? -12.715 14.911 2.347 1.00 79.75 97 ASP A O 1
ATOM 752 N N . GLN A 1 98 ? -13.862 14.230 0.535 1.00 75.88 98 GLN A N 1
ATOM 753 C CA . GLN A 1 98 ? -12.716 13.746 -0.232 1.00 75.88 98 GLN A CA 1
ATOM 754 C C . GLN A 1 98 ? -12.066 14.830 -1.108 1.00 75.88 98 GLN A C 1
ATOM 756 O O . GLN A 1 98 ? -10.953 14.615 -1.595 1.00 75.88 98 GLN A O 1
ATOM 761 N N . THR A 1 99 ? -12.685 16.002 -1.290 1.00 77.81 99 THR A N 1
ATOM 762 C CA . THR A 1 99 ? -12.167 17.055 -2.184 1.00 77.81 99 THR A CA 1
ATOM 763 C C . THR A 1 99 ? -10.789 17.555 -1.753 1.00 77.81 99 THR A C 1
ATOM 765 O O . THR A 1 99 ? -9.923 17.803 -2.592 1.00 77.81 99 THR A O 1
ATOM 768 N N . VAL A 1 100 ? -10.526 17.623 -0.443 1.00 78.12 100 VAL A N 1
ATOM 769 C CA . VAL A 1 100 ? -9.202 17.965 0.106 1.00 78.12 100 VAL A CA 1
ATOM 770 C C . VAL A 1 100 ? -8.145 16.963 -0.368 1.00 78.12 100 VAL A C 1
ATOM 772 O O . VAL A 1 100 ? -7.061 17.355 -0.797 1.00 78.12 100 VAL A O 1
ATOM 775 N N . HIS A 1 101 ? -8.472 15.668 -0.340 1.00 78.06 101 HIS A N 1
ATOM 776 C CA . HIS A 1 101 ? -7.570 14.602 -0.774 1.00 78.06 101 HIS A CA 1
ATOM 777 C C . HIS A 1 101 ? -7.312 14.689 -2.289 1.00 78.06 101 HIS A C 1
ATOM 779 O O . HIS A 1 101 ? -6.173 14.569 -2.735 1.00 78.06 101 HIS A O 1
ATOM 785 N N . GLN A 1 102 ? -8.343 14.980 -3.086 1.00 82.44 102 GLN A N 1
ATOM 786 C CA . GLN A 1 102 ? -8.208 15.184 -4.532 1.00 82.44 102 GLN A CA 1
ATOM 787 C C . GLN A 1 102 ? -7.317 16.390 -4.875 1.00 82.44 102 GLN A C 1
ATOM 789 O O . GLN A 1 102 ? -6.406 16.269 -5.695 1.00 82.44 102 GLN A O 1
ATOM 794 N N . ARG A 1 103 ? -7.528 17.544 -4.222 1.00 82.81 103 ARG A N 1
ATOM 795 C CA . ARG A 1 103 ? -6.721 18.761 -4.440 1.00 82.81 103 ARG A CA 1
ATOM 796 C C . ARG A 1 103 ? -5.247 18.533 -4.117 1.00 82.81 103 ARG A C 1
ATOM 798 O O . ARG A 1 103 ? -4.378 18.899 -4.905 1.00 82.81 103 ARG A O 1
ATOM 805 N N . LEU A 1 104 ? -4.963 17.907 -2.977 1.00 81.31 104 LEU A N 1
ATOM 806 C CA . LEU A 1 104 ? -3.595 17.592 -2.564 1.00 81.31 104 LEU A CA 1
ATOM 807 C C . LEU A 1 104 ? -2.914 16.613 -3.526 1.00 81.31 104 LEU A C 1
ATOM 809 O O . LEU A 1 104 ? -1.737 16.787 -3.832 1.00 81.31 104 LEU A O 1
ATOM 813 N N . ALA A 1 105 ? -3.649 15.626 -4.044 1.00 82.81 105 ALA A N 1
ATOM 814 C CA . ALA A 1 105 ? -3.115 14.675 -5.014 1.00 82.81 105 ALA A CA 1
ATOM 815 C C . ALA A 1 105 ? -2.679 15.356 -6.308 1.00 82.81 105 ALA A C 1
ATOM 817 O O . ALA A 1 105 ? -1.556 15.154 -6.762 1.00 82.81 105 ALA A O 1
ATOM 818 N N . ARG A 1 106 ? -3.537 16.227 -6.853 1.00 83.69 106 ARG A N 1
ATOM 819 C CA . ARG A 1 106 ? -3.224 17.013 -8.053 1.00 83.69 106 ARG A CA 1
ATOM 820 C C . ARG A 1 106 ? -1.985 17.879 -7.838 1.00 83.69 106 ARG A C 1
ATOM 822 O O . ARG A 1 106 ? -1.071 17.847 -8.654 1.00 83.69 106 ARG A O 1
ATOM 829 N N . ARG A 1 107 ? -1.900 18.583 -6.703 1.00 84.19 107 ARG A N 1
ATOM 830 C CA . ARG A 1 107 ? -0.714 19.384 -6.357 1.00 84.19 107 ARG A CA 1
ATOM 831 C C . ARG A 1 107 ? 0.555 18.536 -6.264 1.00 84.19 107 ARG A C 1
ATOM 833 O O . ARG A 1 107 ? 1.600 18.980 -6.719 1.00 84.19 107 ARG A O 1
ATOM 840 N N . PHE A 1 108 ? 0.479 17.337 -5.691 1.00 83.94 108 PHE A N 1
ATOM 841 C CA . PHE A 1 108 ? 1.634 16.445 -5.570 1.00 83.94 108 PHE A CA 1
ATOM 842 C C . PHE A 1 108 ? 2.124 15.940 -6.931 1.00 83.94 108 PHE A C 1
ATOM 844 O O . PHE A 1 108 ? 3.319 16.019 -7.209 1.00 83.94 108 PHE A O 1
ATOM 851 N N . VAL A 1 109 ? 1.209 15.481 -7.793 1.00 83.88 109 VAL A N 1
ATOM 852 C CA . VAL A 1 109 ? 1.538 15.019 -9.154 1.00 83.88 109 VAL A CA 1
ATOM 853 C C . VAL A 1 109 ? 2.157 16.143 -9.985 1.00 83.88 109 VAL A C 1
ATOM 855 O O . VAL A 1 109 ? 3.139 15.921 -10.684 1.00 83.88 109 VAL A O 1
ATOM 858 N N . ASN A 1 110 ? 1.653 17.366 -9.825 1.00 84.38 110 ASN A N 1
ATOM 859 C CA . ASN A 1 110 ? 2.148 18.546 -10.533 1.00 84.38 110 ASN A CA 1
ATOM 860 C C . ASN A 1 110 ? 3.404 19.169 -9.889 1.00 84.38 110 ASN A C 1
ATOM 862 O O . ASN A 1 110 ? 3.778 20.286 -10.235 1.00 84.38 110 ASN A O 1
ATOM 866 N N . GLY A 1 111 ? 4.030 18.509 -8.906 1.00 81.25 111 GLY A N 1
ATOM 867 C CA . GLY A 1 111 ? 5.239 19.004 -8.231 1.00 81.25 111 GLY A CA 1
ATOM 868 C C . GLY A 1 111 ? 5.031 20.222 -7.316 1.00 81.25 111 GLY A C 1
ATOM 869 O O . GLY A 1 111 ? 5.987 20.739 -6.745 1.00 81.25 111 GLY A O 1
ATOM 870 N N . GLN A 1 112 ? 3.787 20.660 -7.114 1.00 79.62 112 GLN A N 1
ATOM 871 C CA . GLN A 1 112 ? 3.393 21.812 -6.287 1.00 79.62 112 GLN A CA 1
ATOM 872 C C . GLN A 1 112 ? 3.271 21.477 -4.788 1.00 79.62 112 GLN A C 1
ATOM 874 O O . GLN A 1 112 ? 2.899 22.334 -3.976 1.00 79.62 112 GLN A O 1
ATOM 879 N N . ALA A 1 113 ? 3.517 20.220 -4.413 1.00 72.31 113 ALA A N 1
ATOM 880 C CA . ALA A 1 113 ? 3.582 19.760 -3.034 1.00 72.31 113 ALA A CA 1
ATOM 881 C C . ALA A 1 113 ? 4.736 18.764 -2.864 1.00 72.31 113 ALA A C 1
ATOM 883 O O . ALA A 1 113 ? 4.911 17.852 -3.667 1.00 72.31 113 ALA A O 1
ATOM 884 N N . ARG A 1 114 ? 5.511 18.921 -1.784 1.00 65.00 114 ARG A N 1
ATOM 885 C CA . ARG A 1 114 ? 6.613 18.006 -1.429 1.00 65.00 114 ARG A CA 1
ATOM 886 C C . ARG A 1 114 ? 6.152 16.758 -0.679 1.00 65.00 114 ARG A C 1
ATOM 888 O O . ARG A 1 114 ? 6.894 15.785 -0.597 1.00 65.00 114 ARG A O 1
ATOM 895 N N . GLN A 1 115 ? 4.947 16.784 -0.115 1.00 60.56 115 GLN A N 1
ATOM 896 C CA . GLN A 1 115 ? 4.397 15.675 0.653 1.00 60.56 115 GLN A CA 1
ATOM 897 C C . GLN A 1 115 ? 3.209 15.055 -0.073 1.00 60.56 115 GLN A C 1
ATOM 899 O O . GLN A 1 115 ? 2.320 15.749 -0.565 1.00 60.56 115 GLN A O 1
ATOM 904 N N . SER A 1 116 ? 3.215 13.724 -0.117 1.00 62.75 116 SER A N 1
ATOM 905 C CA . SER A 1 116 ? 2.090 12.926 -0.587 1.00 62.75 116 SER A CA 1
ATOM 906 C C . SER A 1 116 ? 0.851 13.188 0.278 1.00 62.75 116 SER A C 1
ATOM 908 O O . SER A 1 116 ? 0.957 13.433 1.480 1.00 62.75 116 SER A O 1
ATOM 910 N N . VAL A 1 117 ? -0.324 13.065 -0.340 1.00 57.06 117 VAL A N 1
ATOM 911 C CA . VAL A 1 117 ? -1.673 13.335 0.197 1.00 57.06 117 VAL A CA 1
ATOM 912 C C . VAL A 1 117 ? -1.953 12.737 1.582 1.00 57.06 117 VAL A C 1
ATOM 914 O O . VAL A 1 117 ? -2.823 13.202 2.312 1.00 57.06 117 VAL A O 1
ATOM 917 N N . TYR A 1 118 ? -1.207 11.704 1.961 1.00 53.81 118 TYR A N 1
ATOM 918 C CA . TYR A 1 118 ? -1.418 10.917 3.171 1.00 53.81 118 TYR A CA 1
ATOM 919 C C . TYR A 1 118 ? -0.699 11.475 4.410 1.00 53.81 118 TYR A C 1
ATOM 921 O O . TYR A 1 118 ? -0.863 10.915 5.491 1.00 53.81 118 TYR A O 1
ATOM 929 N N . LYS A 1 119 ? 0.072 12.566 4.282 1.00 56.94 119 LYS A N 1
ATOM 930 C CA . LYS A 1 119 ? 0.823 13.197 5.385 1.00 56.94 119 LYS A CA 1
ATOM 931 C C . LYS A 1 119 ? 0.312 14.599 5.744 1.00 56.94 119 LYS A C 1
ATOM 933 O O . LYS A 1 119 ? 1.098 15.511 5.957 1.00 56.94 119 LYS A O 1
ATOM 938 N N . VAL A 1 120 ? -1.005 14.788 5.819 1.00 63.09 120 VAL A N 1
ATOM 939 C CA . VAL A 1 120 ? -1.561 16.017 6.411 1.00 63.09 120 VAL A CA 1
ATOM 940 C C . VAL A 1 120 ? -1.432 15.921 7.932 1.00 63.09 120 VAL A C 1
ATOM 942 O O . VAL A 1 120 ? -2.093 15.097 8.566 1.00 63.09 120 VAL A O 1
ATOM 945 N N . VAL A 1 121 ? -0.547 16.730 8.517 1.00 65.00 121 VAL A N 1
ATOM 946 C CA . VAL A 1 121 ? -0.371 16.814 9.974 1.00 65.00 121 VAL A CA 1
ATOM 947 C C . VAL A 1 121 ? -1.622 17.446 10.589 1.00 65.00 121 VAL A C 1
ATOM 949 O O . VAL A 1 121 ? -2.110 18.456 10.092 1.00 65.00 121 VAL A O 1
ATOM 952 N N . GLY A 1 122 ? -2.155 16.840 11.654 1.00 69.00 122 GLY A N 1
ATOM 953 C CA . GLY A 1 122 ? -3.309 17.384 12.379 1.00 69.00 122 GLY A CA 1
ATOM 954 C C . GLY A 1 122 ? -4.661 17.232 11.675 1.00 69.00 122 GLY A C 1
ATOM 955 O O . GLY A 1 122 ? -5.597 17.946 12.016 1.00 69.00 122 GLY A O 1
ATOM 956 N N . ASP A 1 123 ? -4.797 16.317 10.708 1.00 80.94 123 ASP A N 1
ATOM 957 C CA . ASP A 1 123 ? -6.074 16.099 10.018 1.00 80.94 123 ASP A CA 1
ATOM 958 C C . ASP A 1 123 ? -7.169 15.622 10.994 1.00 80.94 123 ASP A C 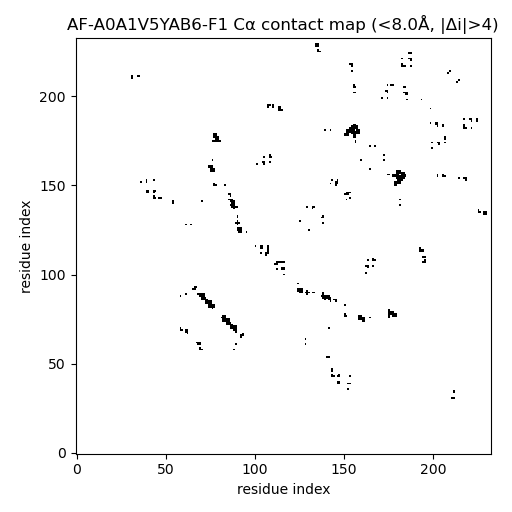1
ATOM 960 O O . ASP A 1 123 ? -7.188 14.465 11.427 1.00 80.94 123 ASP A O 1
ATOM 964 N N . VAL A 1 124 ? -8.092 16.533 11.318 1.00 84.06 124 VAL A N 1
ATOM 965 C CA . VAL A 1 124 ? -9.211 16.335 12.258 1.00 84.06 124 VAL A CA 1
ATOM 966 C C . VAL A 1 124 ? -10.182 15.237 11.823 1.00 84.06 124 VAL A C 1
ATOM 968 O O . VAL A 1 124 ? -10.950 14.726 12.633 1.00 84.06 124 VAL A O 1
ATOM 971 N N . ARG A 1 125 ? -10.136 14.831 10.547 1.00 88.94 125 ARG A N 1
ATOM 972 C CA . ARG A 1 125 ? -10.966 13.748 10.007 1.00 88.94 125 ARG A CA 1
ATOM 973 C C . ARG A 1 125 ? -10.484 12.371 10.452 1.00 88.94 125 ARG A C 1
ATOM 975 O O . ARG A 1 125 ? -11.233 11.406 10.330 1.00 88.94 125 ARG A O 1
ATOM 982 N N . ILE A 1 126 ? -9.237 12.246 10.912 1.00 90.75 126 ILE A N 1
ATOM 983 C CA . ILE A 1 126 ? -8.642 10.977 11.344 1.00 90.75 126 ILE A CA 1
ATOM 984 C C . ILE A 1 126 ? -9.078 10.672 12.780 1.00 90.75 126 ILE A C 1
ATOM 986 O O . ILE A 1 126 ? -8.861 11.472 13.688 1.00 90.75 126 ILE A O 1
ATOM 990 N N . THR A 1 127 ? -9.641 9.483 12.999 1.00 92.88 127 THR A N 1
ATOM 991 C CA . THR A 1 127 ? -10.025 9.019 14.344 1.00 92.88 127 THR A CA 1
ATOM 992 C C . THR A 1 127 ? -8.785 8.734 15.208 1.00 92.88 127 THR A C 1
ATOM 994 O O . THR A 1 127 ? -7.721 8.433 14.656 1.00 92.88 127 THR A O 1
ATOM 997 N N . PRO A 1 128 ? -8.878 8.752 16.552 1.00 92.06 128 PRO A N 1
ATOM 998 C CA . PRO A 1 128 ? -7.746 8.400 17.417 1.00 92.06 128 PRO A CA 1
ATOM 999 C C . PRO A 1 128 ? -7.159 7.013 17.102 1.00 92.06 128 PRO A C 1
ATOM 1001 O O . PRO A 1 128 ? -5.955 6.889 16.869 1.00 92.06 128 PRO A O 1
ATOM 1004 N N . LEU A 1 129 ? -8.017 5.990 16.974 1.00 93.62 129 LEU A N 1
ATOM 1005 C CA . LEU A 1 129 ? -7.616 4.647 16.536 1.00 93.62 129 LEU A CA 1
ATOM 1006 C C . LEU A 1 129 ? -7.031 4.668 15.116 1.00 93.62 129 LEU A C 1
ATOM 1008 O O . LEU A 1 129 ? -6.002 4.055 14.849 1.00 93.62 129 LEU A O 1
ATOM 1012 N N . GLY A 1 130 ? -7.645 5.419 14.201 1.00 92.50 130 GLY A N 1
ATOM 1013 C CA . GLY A 1 130 ? -7.175 5.571 12.828 1.00 92.50 130 GLY A CA 1
ATOM 1014 C C . GLY A 1 130 ? -5.775 6.169 12.715 1.00 92.50 130 GLY A C 1
ATOM 1015 O O . GLY A 1 130 ? -5.018 5.779 11.826 1.00 92.50 130 GLY A O 1
ATOM 1016 N N . ARG A 1 131 ? -5.395 7.067 13.630 1.00 90.81 131 ARG A N 1
ATOM 1017 C CA . ARG A 1 131 ? -4.036 7.617 13.708 1.00 90.81 131 ARG A CA 1
ATOM 1018 C C . ARG A 1 131 ? -3.023 6.522 14.035 1.00 90.81 131 ARG A C 1
ATOM 1020 O O . ARG A 1 131 ? -1.987 6.440 13.378 1.00 90.81 131 ARG A O 1
ATOM 1027 N N . TRP A 1 132 ? -3.348 5.654 14.991 1.00 91.25 132 TRP A N 1
ATOM 1028 C CA . TRP A 1 132 ? -2.517 4.502 15.340 1.00 91.25 132 TRP A CA 1
ATOM 1029 C C . TRP A 1 132 ? -2.438 3.475 14.201 1.00 91.25 132 TRP A C 1
ATOM 1031 O O . TRP A 1 132 ? -1.342 3.023 13.863 1.00 91.25 132 TRP A O 1
ATOM 1041 N N . LEU A 1 133 ? -3.564 3.171 13.545 1.00 92.38 133 LEU A N 1
ATOM 1042 C CA . LEU A 1 133 ? -3.600 2.251 12.401 1.00 92.38 133 LEU A CA 1
ATOM 1043 C C . LEU A 1 133 ? -2.714 2.735 11.247 1.00 92.38 133 LEU A C 1
ATOM 1045 O O . LEU A 1 133 ? -1.929 1.957 10.715 1.00 92.38 133 LEU A O 1
ATOM 1049 N N . ARG A 1 134 ? -2.773 4.030 10.908 1.00 89.31 134 ARG A N 1
ATOM 1050 C CA . ARG A 1 134 ? -1.922 4.624 9.863 1.00 89.31 134 ARG A CA 1
ATOM 1051 C C . ARG A 1 134 ? -0.444 4.613 10.235 1.00 89.31 134 ARG A C 1
ATOM 1053 O O . ARG A 1 134 ? 0.395 4.358 9.377 1.00 89.31 134 ARG A O 1
ATOM 1060 N N . LYS A 1 135 ? -0.120 4.887 11.505 1.00 84.94 135 LYS A N 1
ATOM 1061 C CA . LYS A 1 135 ? 1.265 4.872 12.007 1.00 84.94 135 LYS A CA 1
ATOM 1062 C C . LYS A 1 135 ? 1.887 3.476 11.918 1.00 84.94 135 LYS A C 1
ATOM 1064 O O . LYS A 1 135 ? 3.075 3.350 11.654 1.00 84.94 135 LYS A O 1
ATOM 1069 N N . THR A 1 136 ? 1.085 2.444 12.152 1.00 87.56 136 THR A N 1
ATOM 1070 C CA . THR A 1 136 ? 1.518 1.040 12.139 1.00 87.56 136 THR A CA 1
ATOM 1071 C C . THR A 1 136 ? 1.327 0.356 10.784 1.00 87.56 136 THR A C 1
ATOM 1073 O O . THR A 1 136 ? 1.688 -0.808 10.644 1.00 87.56 136 THR A O 1
ATOM 1076 N N . SER A 1 137 ? 0.745 1.055 9.801 1.00 89.50 137 SER A N 1
ATOM 1077 C CA . SER A 1 137 ? 0.318 0.505 8.504 1.00 89.50 137 SER A CA 1
ATOM 1078 C C . SER A 1 137 ? -0.668 -0.666 8.608 1.00 89.50 137 SER A C 1
ATOM 1080 O O . SER A 1 137 ? -0.926 -1.363 7.628 1.00 89.50 137 SER A O 1
ATOM 1082 N N . LEU A 1 138 ? -1.270 -0.874 9.782 1.00 93.62 138 LEU A N 1
ATOM 1083 C CA . LEU A 1 138 ? -2.257 -1.929 9.991 1.00 93.62 138 LEU A CA 1
ATOM 1084 C C . LEU A 1 138 ? -3.561 -1.640 9.247 1.00 93.62 138 LEU A C 1
ATOM 1086 O O . LEU A 1 138 ? -4.319 -2.571 8.981 1.00 93.62 138 LEU A O 1
ATOM 1090 N N . ASP A 1 139 ? -3.812 -0.387 8.844 1.00 94.75 139 ASP A N 1
ATOM 1091 C CA . ASP A 1 139 ? -4.961 -0.052 8.004 1.00 94.75 139 ASP A CA 1
ATOM 1092 C C . ASP A 1 139 ? -4.921 -0.697 6.612 1.00 94.75 139 ASP A C 1
ATOM 1094 O O . ASP A 1 139 ? -5.939 -0.744 5.919 1.00 94.75 139 ASP A O 1
ATOM 1098 N N . GLU A 1 140 ? -3.770 -1.231 6.211 1.00 95.12 140 GLU A N 1
ATOM 1099 C CA . GLU A 1 140 ? -3.548 -1.828 4.901 1.00 95.12 140 GLU A CA 1
ATOM 1100 C C . GLU A 1 140 ? -3.751 -3.346 4.860 1.00 95.12 140 GLU A C 1
ATOM 1102 O O . GLU A 1 140 ? -3.853 -3.899 3.768 1.00 95.12 140 GLU A O 1
ATOM 1107 N N . LEU A 1 141 ? -3.908 -4.018 6.008 1.00 96.44 141 LEU A N 1
ATOM 1108 C CA . LEU A 1 141 ? -4.108 -5.474 6.068 1.00 96.44 141 LEU A CA 1
ATOM 1109 C C . LEU A 1 141 ? -5.258 -5.998 5.183 1.00 96.44 141 LEU A C 1
ATOM 1111 O O . LEU A 1 141 ? -5.070 -7.034 4.542 1.00 96.44 141 LEU A O 1
ATOM 1115 N N . PRO A 1 142 ? -6.414 -5.308 5.046 1.00 97.94 142 PRO A N 1
ATOM 1116 C CA . PRO A 1 142 ? -7.480 -5.768 4.153 1.00 97.94 142 PRO A CA 1
ATOM 1117 C C . PRO A 1 142 ? -7.074 -5.874 2.673 1.00 97.94 142 PRO A C 1
ATOM 1119 O O . PRO A 1 142 ? -7.728 -6.597 1.922 1.00 97.94 142 PRO A O 1
ATOM 1122 N N . GLN A 1 143 ? -5.990 -5.212 2.248 1.00 98.12 143 GLN A N 1
ATOM 1123 C CA . GLN A 1 143 ? -5.469 -5.308 0.879 1.00 98.12 143 GLN A CA 1
ATOM 1124 C C . GLN A 1 143 ? -4.940 -6.706 0.543 1.00 9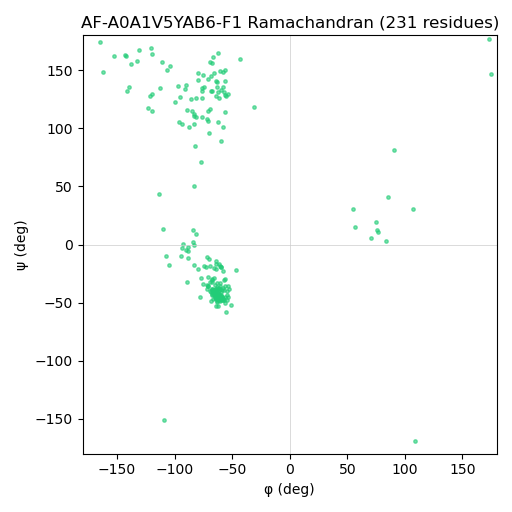8.12 143 GLN A C 1
ATOM 1126 O O . GLN A 1 143 ? -4.889 -7.057 -0.633 1.00 98.12 143 GLN A O 1
ATOM 1131 N N . LEU A 1 144 ? -4.617 -7.544 1.535 1.00 98.19 144 LEU A N 1
ATOM 1132 C CA . LEU A 1 144 ? -4.246 -8.943 1.291 1.00 98.19 144 LEU A CA 1
ATOM 1133 C C . LEU A 1 144 ? -5.358 -9.696 0.540 1.00 98.19 144 LEU A C 1
ATOM 1135 O O . LEU A 1 144 ? -5.076 -10.553 -0.291 1.00 98.19 144 LEU A O 1
ATOM 1139 N N . VAL A 1 145 ? -6.626 -9.319 0.738 1.00 98.44 145 VAL A N 1
ATOM 1140 C CA . VAL A 1 145 ? -7.750 -9.861 -0.041 1.00 98.44 145 VAL A CA 1
ATOM 1141 C C . VAL A 1 145 ? -7.682 -9.414 -1.508 1.00 98.44 145 VAL A C 1
ATOM 1143 O O . VAL A 1 145 ? -7.969 -10.210 -2.400 1.00 98.44 145 VAL A O 1
ATOM 1146 N N . ASN A 1 146 ? -7.271 -8.171 -1.785 1.00 98.62 146 ASN A N 1
ATOM 1147 C CA . ASN A 1 146 ? -7.028 -7.702 -3.156 1.00 98.62 146 ASN A CA 1
ATOM 1148 C C . ASN A 1 146 ? -5.860 -8.462 -3.809 1.00 98.62 146 ASN A C 1
ATOM 1150 O O . ASN A 1 146 ? -5.915 -8.758 -5.005 1.00 98.62 146 ASN A O 1
ATOM 1154 N N . VAL A 1 147 ? -4.839 -8.834 -3.024 1.00 98.50 147 VAL A N 1
ATOM 1155 C CA . VAL A 1 147 ? -3.756 -9.713 -3.488 1.00 98.50 147 VAL A CA 1
ATOM 1156 C C . VAL A 1 147 ? -4.307 -11.086 -3.858 1.00 98.50 147 VAL A C 1
ATOM 1158 O O . VAL A 1 147 ? -4.084 -11.542 -4.976 1.00 98.50 147 VAL A O 1
ATOM 1161 N N . LEU A 1 148 ? -5.113 -11.724 -3.005 1.00 98.44 148 LEU A N 1
ATOM 1162 C CA . LEU A 1 148 ? -5.736 -13.011 -3.341 1.00 98.44 148 LEU A CA 1
ATOM 1163 C C . LEU A 1 148 ? -6.603 -12.939 -4.607 1.00 98.44 148 LEU A C 1
ATOM 1165 O O . LEU A 1 148 ? -6.545 -13.843 -5.437 1.00 98.44 148 LEU A O 1
ATOM 1169 N N . ARG A 1 149 ? -7.319 -11.831 -4.828 1.00 98.25 149 ARG A N 1
ATOM 1170 C CA . ARG A 1 149 ? -8.136 -11.594 -6.036 1.00 98.25 149 ARG A CA 1
ATOM 1171 C C . ARG A 1 149 ? -7.333 -11.315 -7.309 1.00 98.25 149 ARG A C 1
ATOM 1173 O O . ARG A 1 149 ? -7.910 -11.303 -8.390 1.00 98.25 149 ARG A O 1
ATOM 1180 N N . GLY A 1 150 ? -6.023 -11.093 -7.200 1.00 97.44 150 GLY A N 1
ATOM 1181 C CA . GLY A 1 150 ? -5.159 -10.765 -8.340 1.00 97.44 150 GLY A CA 1
ATOM 1182 C C . GLY A 1 150 ? -5.292 -9.320 -8.829 1.00 97.44 150 GLY A C 1
ATOM 1183 O O . GLY A 1 150 ? -4.769 -8.979 -9.886 1.00 97.44 150 GLY A O 1
ATOM 1184 N N . GLU A 1 151 ? -5.973 -8.463 -8.065 1.00 98.12 151 GLU A N 1
ATOM 1185 C CA . GLU A 1 151 ? -6.066 -7.023 -8.333 1.00 98.12 151 GLU A CA 1
ATOM 1186 C C . GLU A 1 151 ? -4.776 -6.299 -7.911 1.00 98.12 151 GLU A C 1
ATOM 1188 O O . GLU A 1 151 ? -4.408 -5.272 -8.484 1.00 98.12 151 GLU A O 1
ATOM 1193 N N . MET A 1 152 ? -4.091 -6.853 -6.905 1.00 98.25 152 MET A N 1
ATOM 1194 C CA . MET A 1 152 ? -2.822 -6.377 -6.359 1.00 98.25 152 MET A CA 1
ATOM 1195 C C . MET A 1 152 ? -1.801 -7.520 -6.241 1.00 98.25 152 MET A C 1
ATOM 1197 O O . MET A 1 152 ? -2.142 -8.699 -6.330 1.00 98.25 152 MET A O 1
ATOM 1201 N N . SER A 1 153 ? -0.545 -7.152 -6.011 1.00 98.31 153 SER A N 1
ATOM 1202 C CA . SER A 1 153 ? 0.571 -8.024 -5.635 1.00 98.31 153 SER A CA 1
ATOM 1203 C C . SER A 1 153 ? 1.117 -7.589 -4.271 1.00 98.31 153 SER A C 1
ATOM 1205 O O . SER A 1 153 ? 0.851 -6.470 -3.821 1.00 98.31 153 SER A O 1
ATOM 1207 N N . LEU A 1 154 ? 1.904 -8.431 -3.596 1.00 97.69 154 LEU A N 1
ATOM 1208 C CA . LEU A 1 154 ? 2.624 -7.981 -2.404 1.00 97.69 154 LEU A CA 1
ATOM 1209 C C . LEU A 1 154 ? 3.655 -6.906 -2.768 1.00 97.69 154 LEU A C 1
ATOM 1211 O O . LEU A 1 154 ? 3.774 -5.912 -2.054 1.00 97.69 154 LEU A O 1
ATOM 1215 N N . VAL A 1 155 ? 4.327 -7.059 -3.915 1.00 97.81 155 VAL A N 1
ATOM 1216 C CA . VAL A 1 155 ? 5.343 -6.122 -4.415 1.00 97.81 155 VAL A CA 1
ATOM 1217 C C . VAL A 1 155 ? 4.952 -5.576 -5.781 1.00 97.81 155 VAL A C 1
ATOM 1219 O O . VAL A 1 155 ? 4.693 -6.342 -6.708 1.00 97.81 155 VAL A O 1
ATOM 1222 N N . GLY A 1 156 ? 4.960 -4.255 -5.919 1.00 96.69 156 GLY A N 1
ATOM 1223 C CA . GLY A 1 156 ? 4.644 -3.564 -7.161 1.00 96.69 156 GLY A CA 1
ATOM 1224 C C . GLY A 1 156 ? 4.557 -2.046 -6.987 1.00 96.69 156 GLY A C 1
ATOM 1225 O O . GLY A 1 156 ? 4.674 -1.535 -5.871 1.00 96.69 156 GLY A O 1
ATOM 1226 N N . PRO A 1 157 ? 4.326 -1.297 -8.077 1.00 95.38 157 PRO A N 1
ATOM 1227 C CA . PRO A 1 157 ? 4.078 0.137 -7.997 1.00 95.38 157 PRO A CA 1
ATOM 1228 C C . PRO A 1 157 ? 2.872 0.444 -7.111 1.00 95.38 157 PRO A C 1
ATOM 1230 O O . PRO A 1 157 ? 1.906 -0.317 -7.058 1.00 95.38 157 PRO A O 1
ATOM 1233 N N . ARG A 1 158 ? 2.885 1.587 -6.428 1.00 92.19 158 ARG A N 1
ATOM 1234 C CA . ARG A 1 158 ? 1.771 1.984 -5.554 1.00 92.19 158 ARG A CA 1
ATOM 1235 C C . ARG A 1 158 ? 0.443 2.054 -6.340 1.00 92.19 158 ARG A C 1
ATOM 1237 O O . ARG A 1 158 ? 0.421 2.699 -7.389 1.00 92.19 158 ARG A O 1
ATOM 1244 N N . PRO A 1 159 ? -0.685 1.532 -5.814 1.00 92.69 159 PRO A N 1
ATOM 1245 C CA . PRO A 1 159 ? -1.999 1.727 -6.421 1.00 92.69 159 PRO A CA 1
ATOM 1246 C C . PRO A 1 159 ? -2.400 3.206 -6.392 1.00 92.69 159 PRO A C 1
ATOM 1248 O O . PRO A 1 159 ? -2.415 3.855 -5.337 1.00 92.69 159 PRO A O 1
ATOM 1251 N N . VAL A 1 160 ? -2.769 3.730 -7.558 1.00 91.88 160 VAL A N 1
ATOM 1252 C CA . VAL A 1 160 ? -3.072 5.152 -7.773 1.00 91.88 160 VAL A CA 1
ATOM 1253 C C . VAL A 1 160 ? -4.569 5.381 -7.939 1.00 91.88 160 VAL A C 1
ATOM 1255 O O . VAL A 1 160 ? -5.321 4.512 -8.376 1.00 91.88 160 VAL A O 1
ATOM 1258 N N . VAL A 1 161 ? -5.021 6.556 -7.531 1.00 92.38 161 VAL A N 1
ATOM 1259 C CA . VAL A 1 161 ? -6.415 7.003 -7.658 1.00 92.38 161 VAL A CA 1
ATOM 1260 C C . VAL A 1 161 ? -6.691 7.497 -9.083 1.00 92.38 161 VAL A C 1
ATOM 1262 O O . VAL A 1 161 ? -5.791 8.077 -9.690 1.00 92.38 161 VAL A O 1
ATOM 1265 N N . PRO A 1 162 ? -7.917 7.337 -9.618 1.00 93.38 162 PRO A N 1
ATOM 1266 C CA . PRO A 1 162 ? -8.231 7.738 -10.995 1.00 93.38 162 PRO A CA 1
ATOM 1267 C C . PRO A 1 162 ? -7.867 9.194 -11.318 1.00 93.38 162 PRO A C 1
ATOM 1269 O O . PRO A 1 162 ? -7.173 9.458 -12.295 1.00 93.38 162 PRO A O 1
ATOM 1272 N N . TYR A 1 163 ? -8.203 10.127 -10.425 1.00 90.50 163 TYR A N 1
ATOM 1273 C CA . TYR A 1 163 ? -7.918 11.552 -10.617 1.00 90.50 163 TYR A CA 1
ATOM 1274 C C . TYR A 1 163 ? -6.425 11.925 -10.523 1.00 90.50 163 TYR A C 1
ATOM 1276 O O . TYR A 1 163 ? -6.066 13.048 -10.866 1.00 90.50 163 TYR A O 1
ATOM 1284 N N . GLU A 1 164 ? -5.545 11.035 -10.042 1.00 89.50 164 GLU A N 1
ATOM 1285 C CA . GLU A 1 164 ? -4.092 11.208 -10.210 1.00 89.50 164 GLU A CA 1
ATOM 1286 C C . GLU A 1 164 ? -3.680 10.806 -11.627 1.00 89.50 164 GLU A C 1
ATOM 1288 O O . GLU A 1 164 ? -2.948 11.544 -12.277 1.00 89.50 164 GLU A O 1
ATOM 1293 N N . VAL A 1 165 ? -4.186 9.673 -12.127 1.00 91.81 165 VAL A N 1
ATOM 1294 C CA . VAL A 1 165 ? -3.871 9.147 -13.469 1.00 91.81 165 VAL A CA 1
ATOM 1295 C C . VAL A 1 165 ? -4.331 10.089 -14.580 1.00 91.81 165 VAL A C 1
ATOM 1297 O O . VAL A 1 165 ? -3.661 10.210 -15.605 1.00 91.81 165 VAL A O 1
ATOM 1300 N N . GLU A 1 166 ? -5.435 10.803 -14.365 1.00 92.12 166 GLU A N 1
ATOM 1301 C CA . GLU A 1 166 ? -5.901 11.872 -15.257 1.00 92.12 166 GLU A CA 1
ATOM 1302 C C . GLU A 1 166 ? -4.844 12.963 -15.486 1.00 92.12 166 GLU A C 1
ATOM 1304 O O . GLU A 1 166 ? -4.814 13.559 -16.557 1.00 92.12 166 GLU A O 1
ATOM 1309 N N . GLN A 1 167 ? -3.963 13.204 -14.511 1.00 91.62 167 GLN A N 1
ATOM 1310 C CA . GLN A 1 167 ? -2.895 14.205 -14.595 1.00 91.62 167 GLN A CA 1
ATOM 1311 C C . GLN A 1 167 ? -1.590 13.636 -15.179 1.00 91.62 167 GLN A C 1
ATOM 1313 O O . GLN A 1 167 ? -0.626 14.376 -15.355 1.00 91.62 167 GLN A O 1
ATOM 1318 N N . TYR A 1 168 ? -1.515 12.326 -15.444 1.00 93.56 168 TYR A N 1
ATOM 1319 C CA . TYR A 1 168 ? -0.258 11.690 -15.835 1.00 93.56 168 TYR A CA 1
ATOM 1320 C C . TYR A 1 168 ? 0.114 11.973 -17.285 1.00 93.56 168 TYR A C 1
ATOM 1322 O O . TYR A 1 168 ? -0.681 11.765 -18.205 1.00 93.56 168 TYR A O 1
ATOM 1330 N N . THR A 1 169 ? 1.385 12.307 -17.488 1.00 95.31 169 THR A N 1
ATOM 1331 C CA . THR A 1 169 ? 2.016 12.285 -18.810 1.00 95.31 169 THR A CA 1
ATOM 1332 C C . THR A 1 169 ? 2.115 10.847 -19.344 1.00 95.31 169 THR A C 1
ATOM 1334 O O . THR A 1 169 ? 2.077 9.889 -18.559 1.00 95.31 169 THR A O 1
ATOM 1337 N N . PRO A 1 170 ? 2.305 10.641 -20.664 1.00 95.38 170 PRO A N 1
ATOM 1338 C CA . PRO A 1 170 ? 2.514 9.304 -21.227 1.00 95.38 170 PRO A CA 1
ATOM 1339 C C . PRO A 1 170 ? 3.651 8.525 -20.549 1.00 95.38 170 PRO A C 1
ATOM 1341 O O . PRO A 1 170 ? 3.532 7.322 -20.330 1.00 95.38 170 PRO A O 1
ATOM 1344 N N . TYR A 1 171 ? 4.720 9.217 -20.142 1.00 94.81 171 TYR A N 1
ATOM 1345 C CA . TYR A 1 171 ? 5.825 8.627 -19.384 1.00 94.81 171 TYR A CA 1
ATOM 1346 C C . TYR A 1 171 ? 5.380 8.132 -17.998 1.00 94.81 171 TYR A C 1
ATOM 1348 O O . TYR A 1 171 ? 5.658 7.000 -17.616 1.00 94.81 171 TYR A O 1
ATOM 1356 N N . GLN A 1 172 ? 4.626 8.943 -17.254 1.00 95.12 172 GLN A N 1
ATOM 1357 C CA . GLN A 1 172 ? 4.142 8.581 -15.916 1.00 95.12 172 GLN A CA 1
ATOM 1358 C C . GLN A 1 172 ? 3.113 7.437 -15.955 1.00 95.12 172 GLN A C 1
ATOM 1360 O O . GLN A 1 172 ? 3.066 6.622 -15.031 1.00 95.12 172 GLN A O 1
ATOM 1365 N N . ARG A 1 173 ? 2.323 7.322 -17.034 1.00 95.88 173 ARG A N 1
ATOM 1366 C CA . ARG A 1 173 ? 1.359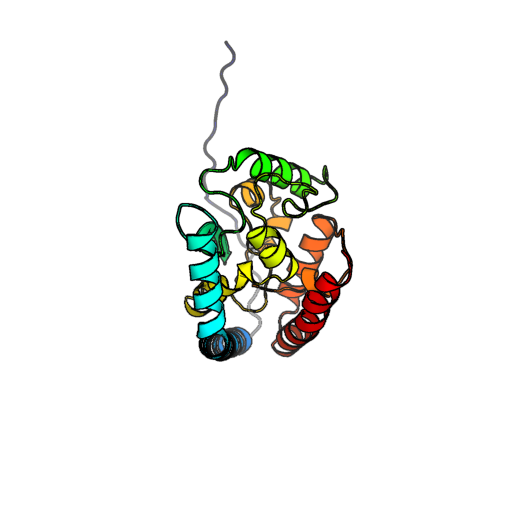 6.221 -17.233 1.00 95.88 173 ARG A CA 1
ATOM 1367 C C . ARG A 1 173 ? 2.010 4.846 -17.363 1.00 95.88 173 ARG A C 1
ATOM 1369 O O . ARG A 1 173 ? 1.349 3.856 -17.062 1.00 95.88 173 ARG A O 1
ATOM 1376 N N . GLN A 1 174 ? 3.296 4.766 -17.708 1.00 95.81 174 GLN A N 1
ATOM 1377 C CA . GLN A 1 174 ? 4.029 3.494 -17.769 1.00 95.81 174 GLN A CA 1
ATOM 1378 C C . GLN A 1 174 ? 4.056 2.756 -16.416 1.00 95.81 174 GLN A C 1
ATOM 1380 O O . GLN A 1 174 ? 4.222 1.539 -16.377 1.00 95.81 174 GLN A O 1
ATOM 1385 N N . ARG A 1 175 ? 3.799 3.455 -15.298 1.00 95.19 175 ARG A N 1
ATOM 1386 C CA . ARG A 1 175 ? 3.617 2.851 -13.964 1.00 95.19 175 ARG A CA 1
ATOM 1387 C C . ARG A 1 175 ? 2.475 1.829 -13.912 1.00 95.19 175 ARG A C 1
ATOM 1389 O O . ARG A 1 175 ? 2.477 0.963 -13.046 1.00 95.19 175 ARG A O 1
ATOM 1396 N N . LEU A 1 176 ? 1.516 1.918 -14.835 1.00 96.19 176 LEU A N 1
ATOM 1397 C CA . LEU A 1 176 ? 0.366 1.017 -14.931 1.00 96.19 176 LEU A CA 1
ATOM 1398 C C . LEU A 1 176 ? 0.677 -0.281 -15.701 1.00 96.19 176 LEU A C 1
ATOM 1400 O O . LEU A 1 176 ? -0.213 -1.109 -15.868 1.00 96.19 176 LEU A O 1
ATOM 1404 N N . TYR A 1 177 ? 1.920 -0.493 -16.155 1.00 95.31 177 TYR A N 1
ATOM 1405 C CA . TYR A 1 177 ? 2.360 -1.720 -16.847 1.00 95.31 177 TYR A CA 1
ATOM 1406 C C . TYR A 1 177 ? 2.770 -2.860 -15.898 1.00 95.31 177 TYR A C 1
ATOM 1408 O O . TYR A 1 177 ? 3.377 -3.855 -16.310 1.00 95.31 177 TYR A O 1
ATOM 1416 N N . ALA A 1 178 ? 2.449 -2.726 -14.613 1.00 94.81 178 ALA A N 1
ATOM 1417 C CA . ALA A 1 178 ? 2.571 -3.783 -13.624 1.00 94.81 178 ALA A CA 1
ATOM 1418 C C . ALA A 1 178 ? 1.351 -3.795 -12.702 1.00 94.81 178 ALA A C 1
ATOM 1420 O O . ALA A 1 178 ? 0.668 -2.787 -12.522 1.00 94.81 178 ALA A O 1
ATOM 1421 N N . VAL A 1 179 ? 1.087 -4.965 -12.120 1.00 96.88 179 VAL A N 1
ATOM 1422 C CA . VAL A 1 179 ? 0.091 -5.107 -11.057 1.00 96.88 179 VAL A CA 1
ATOM 1423 C C . VAL A 1 179 ? 0.544 -4.252 -9.866 1.00 96.88 179 VAL A C 1
ATOM 1425 O O . VAL A 1 179 ? 1.715 -4.338 -9.482 1.00 96.88 179 VAL A O 1
ATOM 1428 N N . PRO A 1 180 ? -0.334 -3.412 -9.293 1.00 97.44 180 PRO A N 1
ATOM 1429 C CA . PRO A 1 180 ? 0.038 -2.568 -8.168 1.00 97.44 180 PRO A CA 1
ATOM 1430 C C . PRO A 1 180 ? 0.371 -3.392 -6.920 1.00 97.44 180 PRO A C 1
ATOM 1432 O O . PRO A 1 180 ? -0.216 -4.447 -6.684 1.00 97.44 180 PRO A O 1
ATOM 1435 N N . GLY A 1 181 ? 1.299 -2.890 -6.110 1.00 96.88 181 GLY A N 1
ATOM 1436 C CA . GLY A 1 181 ? 1.817 -3.547 -4.914 1.00 96.88 181 GLY A CA 1
ATOM 1437 C C . GLY A 1 181 ? 1.272 -2.985 -3.606 1.00 96.88 181 GLY A C 1
ATOM 1438 O O . GLY A 1 181 ? 0.942 -1.799 -3.525 1.00 96.88 181 GLY A O 1
ATOM 1439 N N . MET A 1 182 ? 1.248 -3.813 -2.560 1.00 95.25 182 MET A N 1
ATOM 1440 C CA . MET A 1 182 ? 1.136 -3.329 -1.176 1.00 95.25 182 MET A CA 1
ATOM 1441 C C . MET A 1 182 ? 2.405 -2.565 -0.766 1.00 95.25 182 MET A C 1
ATOM 1443 O O . MET A 1 182 ? 2.336 -1.469 -0.213 1.00 95.25 182 MET A O 1
ATOM 1447 N N . THR A 1 183 ? 3.573 -3.109 -1.112 1.00 94.75 183 THR A N 1
ATOM 1448 C CA . THR A 1 183 ? 4.878 -2.445 -1.005 1.00 94.75 183 THR A CA 1
ATOM 1449 C C . THR A 1 183 ? 5.540 -2.344 -2.379 1.00 94.75 183 THR A C 1
ATOM 1451 O O . THR A 1 183 ? 5.080 -2.946 -3.348 1.00 94.75 183 THR A O 1
ATOM 1454 N N . GLY A 1 184 ? 6.621 -1.581 -2.482 1.00 93.69 184 GLY A N 1
ATOM 1455 C CA . GLY A 1 184 ? 7.319 -1.336 -3.737 1.00 93.69 184 GLY A CA 1
ATOM 1456 C C . GLY A 1 184 ? 8.706 -0.749 -3.523 1.00 93.69 184 GLY A C 1
ATOM 1457 O O . GLY A 1 184 ? 9.100 -0.415 -2.404 1.00 93.69 184 GLY A O 1
ATOM 1458 N N . LEU A 1 185 ? 9.451 -0.616 -4.619 1.00 93.88 185 LEU A N 1
ATOM 1459 C CA . LEU A 1 185 ? 10.804 -0.067 -4.588 1.00 93.88 185 LEU A CA 1
ATOM 1460 C C . LEU A 1 185 ? 10.854 1.346 -3.966 1.00 93.88 185 LEU A C 1
ATOM 1462 O O . LEU A 1 185 ? 11.678 1.556 -3.077 1.00 93.88 185 LEU A O 1
ATOM 1466 N N . PRO A 1 186 ? 9.951 2.298 -4.297 1.00 90.44 186 PRO A N 1
ATOM 1467 C CA . PRO A 1 186 ? 9.952 3.608 -3.643 1.00 90.44 186 PRO A CA 1
ATOM 1468 C C . PRO A 1 186 ? 9.836 3.553 -2.114 1.00 90.44 186 PRO A C 1
ATOM 1470 O O . PRO A 1 186 ? 10.441 4.376 -1.431 1.00 90.44 186 PRO A O 1
ATOM 1473 N N . GLN A 1 187 ? 9.069 2.599 -1.576 1.00 86.44 187 GLN A N 1
ATOM 1474 C CA . GLN A 1 187 ? 8.816 2.447 -0.142 1.00 86.44 187 GLN A CA 1
ATOM 1475 C C . GLN A 1 187 ? 10.080 2.042 0.629 1.00 86.44 187 GLN A C 1
ATOM 1477 O O . GLN A 1 187 ? 10.217 2.407 1.795 1.00 86.44 187 GLN A O 1
ATOM 1482 N N . VAL A 1 188 ? 11.003 1.320 -0.015 1.00 88.25 188 VAL A N 1
ATOM 1483 C CA . VAL A 1 188 ? 12.238 0.818 0.609 1.00 88.25 188 VAL A CA 1
ATOM 1484 C C . VAL A 1 188 ? 13.496 1.592 0.202 1.00 88.25 188 VAL A C 1
ATOM 1486 O O . VAL A 1 188 ? 14.508 1.510 0.895 1.00 88.25 188 VAL A O 1
ATOM 1489 N N . SER A 1 189 ? 13.444 2.366 -0.886 1.00 82.62 189 SER A N 1
ATOM 1490 C CA . SER A 1 189 ? 14.617 3.030 -1.476 1.00 82.62 189 SER A CA 1
ATOM 1491 C C . SER A 1 189 ? 14.953 4.417 -0.924 1.00 82.62 189 SER A C 1
ATOM 1493 O O . SER A 1 189 ? 15.976 4.981 -1.310 1.00 82.62 189 SER A O 1
ATOM 1495 N N . GLY A 1 190 ? 14.158 5.020 -0.038 1.00 63.19 190 GLY A N 1
ATOM 1496 C CA . GLY A 1 190 ? 14.561 6.319 0.499 1.00 63.19 190 GLY A CA 1
ATOM 1497 C C . GLY A 1 190 ? 13.569 7.022 1.412 1.00 63.19 190 GLY A C 1
ATOM 1498 O O . GLY A 1 190 ? 12.358 6.935 1.247 1.00 63.19 190 GLY A O 1
ATOM 1499 N N . ARG A 1 191 ? 14.165 7.744 2.368 1.00 52.59 191 ARG A N 1
ATOM 1500 C CA . ARG A 1 191 ? 13.599 8.532 3.473 1.00 52.59 191 ARG A CA 1
ATOM 1501 C C . ARG A 1 191 ? 12.389 9.399 3.091 1.00 52.59 191 ARG A C 1
ATOM 1503 O O . ARG A 1 191 ? 12.178 9.772 1.940 1.00 52.59 191 ARG A O 1
ATOM 1510 N N . SER A 1 192 ? 11.620 9.762 4.115 1.00 54.00 192 SER A N 1
ATOM 1511 C CA . SER A 1 192 ? 10.540 10.754 4.100 1.00 54.00 192 SER A CA 1
ATOM 1512 C C . SER A 1 192 ? 10.776 11.895 3.094 1.00 54.00 192 SER A C 1
ATOM 1514 O O . SER A 1 192 ? 11.710 12.672 3.249 1.00 54.00 192 SER A O 1
ATOM 1516 N N . GLY A 1 193 ? 9.886 12.033 2.100 1.00 65.12 193 GLY A N 1
ATOM 1517 C CA . GLY A 1 193 ? 9.848 13.210 1.216 1.00 65.12 193 GLY A CA 1
ATOM 1518 C C . GLY A 1 193 ? 10.343 13.008 -0.221 1.00 65.12 193 GLY A C 1
ATOM 1519 O O . GLY A 1 193 ? 10.849 13.957 -0.817 1.00 65.12 193 GLY A O 1
ATOM 1520 N N . LEU A 1 194 ? 10.202 11.811 -0.804 1.00 76.94 194 LEU A N 1
ATOM 1521 C CA . LEU A 1 194 ? 10.412 11.639 -2.246 1.00 76.94 194 LEU A CA 1
ATOM 1522 C C . LEU A 1 194 ? 9.443 12.522 -3.048 1.00 76.94 194 LEU A C 1
ATOM 1524 O O . LEU A 1 194 ? 8.236 12.532 -2.797 1.00 76.94 194 LEU A O 1
ATOM 1528 N N . THR A 1 195 ? 9.981 13.235 -4.039 1.00 87.12 195 THR A N 1
ATOM 1529 C CA . THR A 1 195 ? 9.169 13.943 -5.034 1.00 87.12 195 THR A CA 1
ATOM 1530 C C . THR A 1 195 ? 8.435 12.942 -5.918 1.00 87.12 195 THR A C 1
ATOM 1532 O O . THR A 1 195 ? 8.878 11.801 -6.083 1.00 87.12 195 THR A O 1
ATOM 1535 N N . PHE A 1 196 ? 7.328 13.375 -6.523 1.00 89.00 196 PHE A N 1
ATOM 1536 C CA . PHE A 1 196 ? 6.558 12.529 -7.430 1.00 89.00 196 PHE A CA 1
ATOM 1537 C C . PHE A 1 196 ? 7.424 11.954 -8.564 1.00 89.00 196 PHE A C 1
ATOM 1539 O O . PHE A 1 196 ? 7.396 10.749 -8.796 1.00 89.00 196 PHE A O 1
ATOM 1546 N N . ASP A 1 197 ? 8.294 12.759 -9.176 1.00 90.06 197 ASP A N 1
ATOM 1547 C CA . ASP A 1 197 ? 9.191 12.285 -10.239 1.00 90.06 197 ASP A CA 1
ATOM 1548 C C . ASP A 1 197 ? 10.161 11.194 -9.777 1.00 90.06 197 ASP A C 1
ATOM 1550 O O . ASP A 1 197 ? 10.437 10.254 -10.523 1.00 90.06 197 ASP A O 1
ATOM 1554 N N . LYS A 1 198 ? 10.672 11.281 -8.541 1.00 90.38 198 LYS A N 1
ATOM 1555 C CA . LYS A 1 198 ? 11.529 10.227 -7.979 1.00 90.38 198 LYS A CA 1
ATOM 1556 C C . LYS A 1 198 ? 10.743 8.936 -7.762 1.00 90.38 198 LYS A C 1
ATOM 1558 O O . LYS A 1 198 ? 11.260 7.869 -8.072 1.00 90.38 198 LYS A O 1
ATOM 1563 N N . ILE A 1 199 ? 9.496 9.033 -7.293 1.00 91.25 199 ILE A N 1
ATOM 1564 C CA . ILE A 1 199 ? 8.599 7.874 -7.159 1.00 91.25 199 ILE A CA 1
ATOM 1565 C C . ILE A 1 199 ? 8.365 7.232 -8.527 1.00 91.25 199 ILE A C 1
ATOM 1567 O O . ILE A 1 199 ? 8.528 6.025 -8.662 1.00 91.25 199 ILE A O 1
ATOM 1571 N N . VAL A 1 200 ? 8.049 8.034 -9.548 1.00 93.69 200 VAL A N 1
ATOM 1572 C CA . VAL A 1 200 ? 7.841 7.544 -10.918 1.00 93.69 200 VAL A CA 1
ATOM 1573 C C . VAL A 1 200 ? 9.092 6.825 -11.422 1.00 93.69 200 VAL A C 1
ATOM 1575 O O . VAL A 1 200 ? 8.984 5.715 -11.925 1.00 93.69 200 VAL A O 1
ATOM 1578 N N . ARG A 1 201 ? 10.285 7.410 -11.255 1.00 94.25 201 ARG A N 1
ATOM 1579 C CA . ARG A 1 201 ? 11.547 6.783 -11.688 1.00 94.25 201 ARG A CA 1
ATOM 1580 C C . ARG A 1 201 ? 11.774 5.423 -11.028 1.00 94.25 201 ARG A C 1
ATOM 1582 O O . ARG A 1 201 ? 12.068 4.472 -11.742 1.00 94.25 201 ARG A O 1
ATOM 1589 N N . LEU A 1 202 ? 11.588 5.332 -9.712 1.00 94.94 202 LEU A N 1
ATOM 1590 C CA . LEU A 1 202 ? 11.756 4.086 -8.957 1.00 94.94 202 LEU A CA 1
ATOM 1591 C C . LEU A 1 202 ? 10.698 3.036 -9.333 1.00 94.94 202 LEU A C 1
ATOM 1593 O O . LEU A 1 202 ? 11.027 1.863 -9.477 1.00 94.94 202 LEU A O 1
ATOM 1597 N N . ASP A 1 203 ? 9.445 3.441 -9.558 1.00 95.44 203 ASP A N 1
ATOM 1598 C CA . ASP A 1 203 ? 8.404 2.527 -10.045 1.00 95.44 203 ASP A CA 1
ATOM 1599 C C . ASP A 1 203 ? 8.756 1.966 -11.434 1.00 95.44 203 ASP A C 1
ATOM 1601 O O . ASP A 1 203 ? 8.610 0.770 -11.675 1.00 95.44 203 ASP A O 1
ATOM 1605 N N . LEU A 1 204 ? 9.256 2.802 -12.350 1.00 95.69 204 LEU A N 1
ATOM 1606 C CA . LEU A 1 204 ? 9.663 2.353 -13.687 1.00 95.69 204 LEU A CA 1
ATOM 1607 C C . LEU A 1 204 ? 10.932 1.497 -13.657 1.00 95.69 204 LEU A C 1
ATOM 1609 O O . LEU A 1 204 ? 11.045 0.544 -14.425 1.00 95.69 204 LEU A O 1
ATOM 1613 N N . GLU A 1 205 ? 11.871 1.800 -12.766 1.00 95.62 205 GLU A N 1
ATOM 1614 C CA . GLU A 1 205 ? 13.055 0.976 -12.530 1.00 95.62 205 GLU A CA 1
ATOM 1615 C C . GLU A 1 205 ? 12.667 -0.419 -12.033 1.00 95.62 205 GLU A C 1
ATOM 1617 O O . GLU A 1 205 ? 13.114 -1.416 -12.601 1.00 95.62 205 GLU A O 1
ATOM 1622 N N . TYR A 1 206 ? 11.746 -0.495 -11.069 1.00 96.00 206 TYR A N 1
ATOM 1623 C CA . TYR A 1 206 ? 11.165 -1.762 -10.641 1.00 96.00 206 TYR A CA 1
ATOM 1624 C C . TYR A 1 206 ? 10.528 -2.514 -11.815 1.00 96.00 206 TYR A C 1
ATOM 1626 O O . TYR A 1 206 ? 10.843 -3.679 -12.035 1.00 96.00 206 TYR A O 1
ATOM 1634 N N . ILE A 1 207 ? 9.678 -1.858 -12.614 1.00 95.19 207 ILE A N 1
ATOM 1635 C CA . ILE A 1 207 ? 8.996 -2.501 -13.751 1.00 95.19 207 ILE A CA 1
ATOM 1636 C C . ILE A 1 207 ? 9.997 -3.080 -14.761 1.00 95.19 207 ILE A C 1
ATOM 1638 O O . ILE A 1 207 ? 9.758 -4.175 -15.274 1.00 95.19 207 ILE A O 1
ATOM 1642 N N . ARG A 1 208 ? 11.106 -2.377 -15.030 1.00 94.88 208 ARG A N 1
ATOM 1643 C CA . ARG A 1 208 ? 12.151 -2.819 -15.969 1.00 94.88 208 ARG A CA 1
ATOM 1644 C C . ARG A 1 208 ? 12.983 -3.989 -15.448 1.00 94.88 208 ARG A C 1
ATOM 1646 O O . ARG A 1 208 ? 13.330 -4.865 -16.233 1.00 94.88 208 ARG A O 1
ATOM 1653 N N . HIS A 1 209 ? 13.298 -4.009 -14.154 1.00 93.75 209 HIS A N 1
ATOM 1654 C CA . HIS A 1 209 ? 14.239 -4.970 -13.556 1.00 93.75 209 HIS A CA 1
ATOM 1655 C C . HIS A 1 209 ? 13.572 -6.010 -12.648 1.00 93.75 209 HIS A C 1
ATOM 1657 O O . HIS A 1 209 ? 14.244 -6.711 -11.887 1.00 93.75 209 HIS A O 1
ATOM 1663 N N . ARG A 1 210 ? 12.243 -6.117 -12.718 1.00 94.56 210 ARG A N 1
ATOM 1664 C CA . ARG A 1 210 ? 11.456 -7.022 -11.882 1.00 94.56 210 ARG A CA 1
ATOM 1665 C C . ARG A 1 210 ? 11.942 -8.467 -11.995 1.00 94.56 210 ARG A C 1
ATOM 1667 O O . ARG A 1 210 ? 12.069 -9.030 -13.081 1.00 94.56 210 ARG A O 1
ATOM 1674 N N . SER A 1 211 ? 12.202 -9.061 -10.840 1.00 95.38 211 SER A N 1
ATOM 1675 C CA . SER A 1 211 ? 12.644 -10.441 -10.676 1.00 95.38 211 SER A CA 1
ATOM 1676 C C . SER A 1 211 ? 12.198 -10.944 -9.306 1.00 95.38 211 SER A C 1
ATOM 1678 O O . SER A 1 211 ? 11.884 -10.145 -8.422 1.00 95.38 211 SER A O 1
ATOM 1680 N N . ILE A 1 212 ? 12.177 -12.264 -9.107 1.00 95.69 212 ILE A N 1
ATOM 1681 C CA . ILE A 1 212 ? 11.822 -12.845 -7.803 1.00 95.69 212 ILE A CA 1
ATOM 1682 C C . ILE A 1 212 ? 12.815 -12.400 -6.721 1.00 95.69 212 ILE A C 1
ATOM 1684 O O . ILE A 1 212 ? 12.402 -12.057 -5.618 1.00 95.69 212 ILE A O 1
ATOM 1688 N N . GLY A 1 213 ? 14.109 -12.320 -7.051 1.00 95.75 213 GLY A N 1
ATOM 1689 C CA . GLY A 1 213 ? 15.130 -11.820 -6.127 1.00 95.75 213 GLY A CA 1
ATOM 1690 C C . GLY A 1 213 ? 14.885 -10.370 -5.703 1.00 95.75 213 GLY A C 1
ATOM 1691 O O . GLY A 1 213 ? 14.965 -10.063 -4.515 1.00 95.75 213 GLY A O 1
ATOM 1692 N N . LEU A 1 214 ? 14.514 -9.493 -6.645 1.00 95.75 214 LEU A N 1
ATOM 1693 C CA . LEU A 1 214 ? 14.160 -8.108 -6.325 1.00 95.75 214 LEU A CA 1
ATOM 1694 C C . LEU A 1 214 ? 12.893 -8.032 -5.461 1.00 95.75 214 LEU A C 1
ATOM 1696 O O . LEU A 1 214 ? 12.865 -7.269 -4.498 1.00 95.75 214 LEU A O 1
ATOM 1700 N N . ASP A 1 215 ? 11.868 -8.836 -5.761 1.00 96.50 215 ASP A N 1
ATOM 1701 C CA . ASP A 1 215 ? 10.637 -8.878 -4.964 1.00 96.50 215 ASP A CA 1
ATOM 1702 C C . ASP A 1 215 ? 10.924 -9.314 -3.514 1.00 96.50 215 ASP A C 1
ATOM 1704 O O . ASP A 1 215 ? 10.500 -8.640 -2.575 1.00 96.50 215 ASP A O 1
ATOM 1708 N N . ILE A 1 216 ? 11.707 -10.381 -3.316 1.00 96.19 216 ILE A N 1
ATOM 1709 C CA . ILE A 1 216 ? 12.126 -10.844 -1.982 1.00 96.19 216 ILE A CA 1
ATOM 1710 C C . ILE A 1 216 ? 12.930 -9.759 -1.261 1.00 96.19 216 ILE A C 1
ATOM 1712 O O . ILE A 1 216 ? 12.671 -9.473 -0.091 1.00 96.19 216 ILE A O 1
ATOM 1716 N N . TRP A 1 217 ? 13.872 -9.112 -1.951 1.00 96.00 217 TRP A N 1
ATOM 1717 C CA . TRP A 1 217 ? 14.663 -8.030 -1.369 1.00 96.00 217 TRP A CA 1
ATOM 1718 C C . TRP A 1 217 ? 13.779 -6.864 -0.895 1.00 96.00 217 TRP A C 1
ATOM 1720 O O . TRP A 1 217 ? 13.966 -6.372 0.221 1.00 96.00 217 TRP A O 1
ATOM 1730 N N . ILE A 1 218 ? 12.775 -6.461 -1.687 1.00 95.50 218 ILE A N 1
ATOM 1731 C CA . ILE A 1 218 ? 11.814 -5.414 -1.299 1.00 95.50 218 ILE A CA 1
ATOM 1732 C C . ILE A 1 218 ? 10.985 -5.859 -0.085 1.00 95.50 218 ILE A C 1
ATOM 1734 O O . ILE A 1 218 ? 10.823 -5.080 0.857 1.00 95.50 218 ILE A O 1
ATOM 1738 N N . LEU A 1 219 ? 10.483 -7.099 -0.058 1.00 94.62 219 LEU A N 1
ATOM 1739 C CA . LEU A 1 219 ? 9.722 -7.629 1.083 1.00 94.62 219 LEU A CA 1
ATOM 1740 C C . LEU A 1 219 ? 10.542 -7.606 2.378 1.00 94.62 219 LEU A C 1
ATOM 1742 O O . LEU A 1 219 ? 10.075 -7.080 3.390 1.00 94.62 219 LEU A O 1
ATOM 1746 N N . LEU A 1 220 ? 11.787 -8.085 2.337 1.00 93.38 220 LEU A N 1
ATOM 1747 C CA . LEU A 1 220 ? 12.682 -8.087 3.498 1.00 93.38 220 LEU A CA 1
ATOM 1748 C C . LEU A 1 220 ? 12.999 -6.667 3.979 1.00 93.38 220 LEU A C 1
ATOM 1750 O O . LEU A 1 220 ? 13.025 -6.411 5.181 1.00 93.38 220 LEU A O 1
ATOM 1754 N N . ARG A 1 221 ? 13.186 -5.715 3.055 1.00 91.56 221 ARG A N 1
ATOM 1755 C CA . ARG A 1 221 ? 13.414 -4.298 3.384 1.00 91.56 221 ARG A CA 1
ATOM 1756 C C . ARG A 1 221 ? 12.159 -3.573 3.880 1.00 91.56 221 ARG A C 1
ATOM 1758 O O . ARG A 1 221 ? 12.282 -2.547 4.546 1.00 91.56 221 ARG A O 1
ATOM 1765 N N . THR A 1 222 ? 10.968 -4.101 3.609 1.00 86.88 222 THR A N 1
ATOM 1766 C CA . THR A 1 222 ? 9.700 -3.503 4.053 1.00 86.88 222 THR A CA 1
ATOM 1767 C C . THR A 1 222 ? 9.503 -3.655 5.563 1.00 86.88 222 THR A C 1
ATOM 1769 O O . THR A 1 222 ? 9.032 -2.720 6.206 1.00 86.88 222 THR A O 1
ATOM 1772 N N . ILE A 1 223 ? 9.934 -4.774 6.160 1.00 82.31 223 ILE A N 1
ATOM 1773 C CA . ILE A 1 223 ? 9.816 -5.030 7.608 1.00 82.31 223 ILE A CA 1
ATOM 1774 C C . ILE A 1 223 ? 10.469 -3.912 8.449 1.00 82.31 223 ILE A C 1
ATOM 1776 O O . ILE A 1 223 ? 9.759 -3.269 9.228 1.00 82.31 223 ILE A O 1
ATOM 1780 N N . PRO A 1 224 ? 11.776 -3.601 8.301 1.00 73.12 224 PRO A N 1
ATOM 1781 C CA . PRO A 1 224 ? 12.398 -2.527 9.066 1.00 73.12 224 PRO A CA 1
ATOM 1782 C C . PRO A 1 224 ? 11.840 -1.149 8.700 1.00 73.12 224 PRO A C 1
ATOM 1784 O O . PRO A 1 224 ? 11.796 -0.287 9.568 1.00 73.12 224 PRO A O 1
ATOM 1787 N N . ALA A 1 225 ? 11.372 -0.924 7.466 1.00 64.19 225 ALA A N 1
ATOM 1788 C CA . ALA A 1 225 ? 10.768 0.352 7.075 1.00 64.19 225 ALA A CA 1
ATOM 1789 C C . ALA A 1 225 ? 9.451 0.623 7.830 1.00 64.19 225 ALA A C 1
ATOM 1791 O O . ALA A 1 225 ? 9.245 1.728 8.339 1.00 64.19 225 ALA A O 1
ATOM 1792 N N . VAL A 1 226 ? 8.595 -0.396 7.970 1.00 69.81 226 VAL A N 1
ATOM 1793 C CA . VAL A 1 226 ? 7.355 -0.322 8.762 1.00 69.81 226 VAL A CA 1
ATOM 1794 C C . VAL A 1 226 ? 7.668 -0.189 10.256 1.00 69.81 226 VAL A C 1
ATOM 1796 O O . VAL A 1 226 ? 7.027 0.594 10.954 1.00 69.81 226 VAL A O 1
ATOM 1799 N N . LEU A 1 227 ? 8.688 -0.893 10.759 1.00 68.19 227 LEU A N 1
ATOM 1800 C CA . LEU A 1 227 ? 9.102 -0.787 12.161 1.00 68.19 227 LEU A CA 1
ATOM 1801 C C . LEU A 1 227 ? 9.740 0.573 12.493 1.00 68.19 227 LEU A C 1
ATOM 1803 O O . LEU A 1 227 ? 9.432 1.140 13.537 1.00 68.19 227 LEU A O 1
ATOM 1807 N N . ALA A 1 228 ? 10.566 1.137 11.611 1.00 58.81 228 ALA A N 1
ATOM 1808 C CA . ALA A 1 228 ? 11.207 2.440 11.803 1.00 58.81 228 ALA A CA 1
ATOM 1809 C C . ALA A 1 228 ? 10.203 3.603 11.746 1.00 58.81 228 ALA A C 1
ATOM 1811 O O . ALA A 1 228 ? 10.345 4.572 12.491 1.00 58.81 228 ALA A O 1
ATOM 1812 N N . ALA A 1 229 ? 9.133 3.484 10.949 1.00 56.84 229 ALA A N 1
ATOM 1813 C CA . ALA A 1 229 ? 8.014 4.431 10.968 1.00 56.84 229 ALA A CA 1
ATOM 1814 C C . ALA A 1 229 ? 7.319 4.519 12.346 1.00 56.84 229 ALA A C 1
ATOM 1816 O O . ALA A 1 229 ? 6.669 5.521 12.647 1.00 56.84 229 ALA A O 1
ATOM 1817 N N . ARG A 1 230 ? 7.494 3.516 13.224 1.00 51.22 230 ARG A N 1
ATOM 1818 C CA . ARG A 1 230 ? 7.016 3.560 14.618 1.00 51.22 230 ARG A CA 1
ATOM 1819 C C . ARG A 1 230 ? 7.821 4.541 15.484 1.00 51.22 230 ARG A C 1
ATOM 1821 O O . ARG A 1 230 ? 7.251 5.060 16.446 1.00 51.22 230 ARG A O 1
ATOM 1828 N N . ALA A 1 231 ? 9.094 4.788 15.151 1.00 34.44 231 ALA A N 1
ATOM 1829 C CA . ALA A 1 231 ? 10.060 5.517 15.980 1.00 34.44 231 ALA A CA 1
ATOM 1830 C C . ALA A 1 231 ? 10.078 7.038 15.743 1.00 34.44 231 ALA A C 1
ATOM 1832 O O . ALA A 1 231 ? 10.283 7.792 16.686 1.00 34.44 231 ALA A O 1
ATOM 1833 N N . THR A 1 232 ? 9.808 7.514 14.523 1.00 38.91 232 THR A N 1
ATOM 1834 C CA . THR A 1 232 ? 9.647 8.953 14.241 1.00 38.91 232 THR A CA 1
ATOM 1835 C C . THR A 1 232 ? 8.226 9.391 14.598 1.00 38.91 232 THR A C 1
ATOM 1837 O O . THR A 1 232 ? 7.332 9.353 13.748 1.00 38.91 232 THR A O 1
ATOM 1840 N N . SER A 1 233 ? 8.015 9.708 15.877 1.00 37.34 233 SER A N 1
ATOM 1841 C CA . SER A 1 233 ? 6.807 10.363 16.406 1.00 37.34 233 SER A CA 1
ATOM 1842 C C . SER A 1 233 ? 7.057 11.852 16.550 1.00 37.34 233 SER A C 1
ATOM 1844 O O . SER A 1 233 ? 8.196 12.188 16.936 1.00 37.34 233 SER A O 1
#

Solvent-accessible surface area (backbone atoms only — not comparable to full-atom values): 13538 Å² total; per-residue (Å²): 139,82,86,82,85,81,77,84,89,75,97,76,82,83,83,78,82,84,79,77,91,71,87,83,77,67,78,77,79,69,58,53,65,61,54,50,50,51,51,36,43,54,52,34,50,51,50,48,63,76,40,40,67,58,54,50,51,52,38,49,52,40,42,75,74,41,78,67,70,32,65,36,76,42,69,25,37,20,46,78,66,40,74,45,75,46,44,25,46,46,32,49,55,72,90,63,81,57,64,64,51,53,54,39,37,46,33,18,73,71,67,74,35,63,58,62,62,88,68,63,82,84,52,82,57,46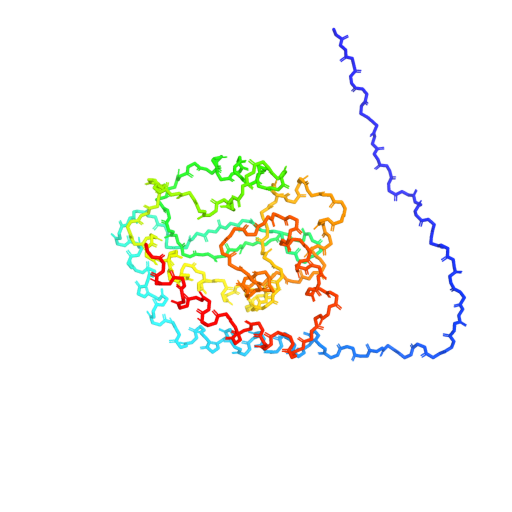,36,76,68,21,50,53,28,61,50,64,52,59,29,48,59,51,33,40,57,37,29,68,71,65,60,28,29,60,58,23,36,74,67,40,43,60,77,49,59,75,71,46,51,79,76,60,52,56,53,26,77,42,48,16,14,81,42,31,56,49,75,60,71,58,70,96,64,65,43,52,70,56,42,49,51,33,32,45,49,43,70,75,65,68,42,68,68,54,46,52,52,45,54,62,44,41,56,58,50,53,56,52,50,62,69,74,119